Protein AF-A0AAD8TXC2-F1 (afdb_monomer_lite)

Sequence (196 aa):
MQPAMGVGLVAELFAARFGEPPSRVEATVHAPSEFLLYLADPATRRAALAIQGPVVMGGASFLLTPWDRLRGAMPDMLPYKVRVCIEGVPEHARDTISVAPIFAGSALIDSIDEMVQCDQETVCFCLWIWMENVERLAIRGVLKLEEPVEIESPLVNYPELGIYADIPSRSGPVSVFEHEVLIHLDKVVEHKTSYE

Foldseek 3Di:
DDPQDDQLNVLVFLCVVLVHDSVQWGWDDPDRVDIDIHGNDPVSVVVQQVDDAWDQTPNDTDDDDDDDPCVVPDDDDQQKWFKKWKAFQDPVQLDCVQCVVLCVPFWAWDFWDPDDPDPVSPRTGMTIITGPDPVPRDQKDKGKDWDDLDDVDPFPDDVVVVRHGDDDDDDDDIDIDITIMGMDTDDIDGHDDPDD

Structure (mmCIF, N/CA/C/O backbone):
data_AF-A0AAD8TXC2-F1
#
_entry.id   AF-A0AAD8TXC2-F1
#
loop_
_atom_site.group_PDB
_atom_site.id
_atom_site.type_symbol
_atom_site.label_atom_id
_atom_site.label_alt_id
_atom_site.label_comp_id
_atom_site.label_asym_id
_atom_site.label_entity_id
_atom_site.label_seq_id
_atom_site.pdbx_PDB_ins_code
_atom_site.Cartn_x
_atom_site.Cartn_y
_atom_site.Cartn_z
_atom_site.occupancy
_atom_site.B_iso_or_equiv
_atom_site.auth_seq_id
_atom_site.auth_comp_id
_atom_site.auth_asym_id
_atom_site.auth_atom_id
_atom_site.pdbx_PDB_model_num
ATOM 1 N N . MET A 1 1 ? 5.094 -19.261 -34.106 1.00 33.81 1 MET A N 1
ATOM 2 C CA . MET A 1 1 ? 5.929 -19.425 -32.898 1.00 33.81 1 MET A CA 1
ATOM 3 C C . MET A 1 1 ? 7.111 -18.474 -33.054 1.00 33.81 1 MET A C 1
ATOM 5 O O . MET A 1 1 ? 7.985 -18.761 -33.859 1.00 33.81 1 MET A O 1
ATOM 9 N N . GLN A 1 2 ? 7.072 -17.281 -32.450 1.00 45.25 2 GLN A N 1
ATOM 10 C CA . GLN A 1 2 ? 8.230 -16.374 -32.475 1.00 45.25 2 GLN A CA 1
ATOM 11 C C . GLN A 1 2 ? 9.318 -16.965 -31.564 1.00 45.25 2 GLN A C 1
ATOM 13 O O . GLN A 1 2 ? 8.974 -17.442 -30.480 1.00 45.25 2 GLN A O 1
ATOM 18 N N . PRO A 1 3 ? 10.596 -16.996 -31.979 1.00 46.56 3 PRO A N 1
ATOM 19 C CA . PRO A 1 3 ? 11.667 -17.413 -31.084 1.00 46.56 3 PRO A CA 1
ATOM 20 C C . PRO A 1 3 ? 11.712 -16.452 -29.890 1.00 46.56 3 PRO A C 1
ATOM 22 O O . PRO A 1 3 ? 11.657 -15.236 -30.072 1.00 46.56 3 PRO A O 1
ATOM 25 N N . ALA A 1 4 ? 11.784 -16.996 -28.674 1.00 64.69 4 ALA A N 1
ATOM 26 C CA . ALA A 1 4 ? 11.973 -16.199 -27.469 1.00 64.69 4 ALA A CA 1
ATOM 27 C C . ALA A 1 4 ? 13.350 -15.525 -27.556 1.00 64.69 4 ALA A C 1
ATOM 29 O O . ALA A 1 4 ? 14.382 -16.179 -27.399 1.00 64.69 4 ALA A O 1
ATOM 30 N N . MET A 1 5 ? 13.374 -14.235 -27.893 1.00 74.88 5 MET A N 1
ATOM 31 C CA . MET A 1 5 ? 14.614 -13.474 -27.958 1.00 74.88 5 MET A CA 1
ATOM 32 C C . MET A 1 5 ? 15.201 -13.359 -26.549 1.00 74.88 5 MET A C 1
ATOM 34 O O . MET A 1 5 ? 14.514 -12.943 -25.618 1.00 74.88 5 MET A O 1
ATOM 38 N N . GLY A 1 6 ? 16.463 -13.755 -26.387 1.00 83.06 6 GLY A N 1
ATOM 39 C CA . GLY A 1 6 ? 17.151 -13.661 -25.104 1.00 83.06 6 GLY A CA 1
ATOM 40 C C . GLY A 1 6 ? 17.410 -12.207 -24.708 1.00 83.06 6 GLY A C 1
ATOM 41 O O . GLY A 1 6 ? 17.721 -11.371 -25.553 1.00 83.06 6 GLY A O 1
ATOM 42 N N . VAL A 1 7 ? 17.340 -11.921 -23.409 1.00 88.44 7 VAL A N 1
ATOM 43 C CA . VAL A 1 7 ? 17.562 -10.585 -22.828 1.00 88.44 7 VAL A CA 1
ATOM 44 C C . VAL A 1 7 ? 18.907 -9.978 -23.238 1.00 88.44 7 VAL A C 1
ATOM 46 O O . VAL A 1 7 ? 18.967 -8.802 -23.586 1.00 88.44 7 VAL A O 1
ATOM 49 N N . GLY A 1 8 ? 19.972 -10.787 -23.254 1.00 87.75 8 GLY A N 1
ATOM 50 C CA . GLY A 1 8 ? 21.302 -10.339 -23.680 1.00 87.75 8 GLY A CA 1
ATOM 51 C C . GLY A 1 8 ? 21.321 -9.859 -25.132 1.00 87.75 8 GLY A C 1
ATOM 52 O O . GLY A 1 8 ? 21.853 -8.793 -25.418 1.00 87.75 8 GLY A O 1
ATOM 53 N N . LEU A 1 9 ? 20.637 -10.577 -26.030 1.00 89.94 9 LEU A N 1
ATOM 54 C CA . LEU A 1 9 ? 20.521 -10.180 -27.434 1.00 89.94 9 LEU A CA 1
ATOM 55 C C . LEU A 1 9 ? 19.725 -8.876 -27.585 1.00 89.94 9 LEU A C 1
ATOM 57 O O . LEU A 1 9 ? 20.084 -8.032 -28.398 1.00 89.94 9 LEU A O 1
ATOM 61 N N . VAL A 1 10 ? 18.672 -8.677 -26.787 1.00 90.94 10 VAL A N 1
ATOM 62 C CA . VAL A 1 10 ? 17.918 -7.413 -26.775 1.00 90.94 10 VAL A CA 1
ATOM 63 C C . VAL A 1 10 ? 18.824 -6.251 -26.357 1.00 90.94 10 VAL A C 1
ATOM 65 O O . VAL A 1 10 ? 18.885 -5.249 -27.067 1.00 90.94 10 VAL A O 1
ATOM 68 N N . ALA A 1 11 ? 19.567 -6.389 -25.256 1.00 93.06 11 ALA A N 1
ATOM 69 C CA . ALA A 1 11 ? 20.494 -5.357 -24.793 1.00 93.06 11 ALA A CA 1
ATOM 70 C C . ALA A 1 11 ? 21.568 -5.031 -25.848 1.00 93.06 11 ALA A C 1
ATOM 72 O O . ALA A 1 11 ? 21.790 -3.861 -26.155 1.00 93.06 11 ALA A O 1
ATOM 73 N N . GLU A 1 12 ? 22.169 -6.050 -26.470 1.00 92.94 12 GLU A N 1
ATOM 74 C CA . GLU A 1 12 ? 23.165 -5.881 -27.537 1.00 92.94 12 GLU A CA 1
ATOM 75 C C . GLU A 1 12 ? 22.598 -5.167 -28.771 1.00 92.94 12 GLU A C 1
ATOM 77 O O . GLU A 1 12 ? 23.233 -4.254 -29.304 1.00 92.94 12 GLU A O 1
ATOM 82 N N . LEU A 1 13 ? 21.388 -5.532 -29.212 1.00 93.56 13 LEU A N 1
ATOM 83 C CA . LEU A 1 13 ? 20.725 -4.882 -30.346 1.00 93.56 13 LEU A CA 1
ATOM 84 C C . LEU A 1 13 ? 20.467 -3.399 -30.066 1.00 93.56 13 LEU A C 1
ATOM 86 O O . LEU A 1 13 ? 20.704 -2.560 -30.936 1.00 93.56 13 LEU A O 1
ATOM 90 N N . PHE A 1 14 ? 20.015 -3.061 -28.857 1.00 93.62 14 PHE A N 1
ATOM 91 C CA . PHE A 1 14 ? 19.769 -1.673 -28.475 1.00 93.62 14 PHE A CA 1
ATOM 92 C C . PHE A 1 14 ? 21.064 -0.879 -28.257 1.00 93.62 14 PHE A C 1
ATOM 94 O O . PHE A 1 14 ? 21.132 0.275 -28.684 1.00 93.62 14 PHE A O 1
ATOM 101 N N . ALA A 1 15 ? 22.109 -1.492 -27.696 1.00 93.81 15 ALA A N 1
ATOM 102 C CA . ALA A 1 15 ? 23.442 -0.896 -27.611 1.00 93.81 15 ALA A CA 1
ATOM 103 C C . ALA A 1 15 ? 23.973 -0.537 -29.008 1.00 93.81 15 ALA A C 1
ATOM 105 O O . ALA A 1 15 ? 24.308 0.619 -29.274 1.00 93.81 15 ALA A O 1
ATOM 106 N N . ALA A 1 16 ? 23.925 -1.489 -29.945 1.00 93.00 16 ALA A N 1
ATOM 107 C CA . ALA A 1 16 ? 24.330 -1.270 -31.331 1.00 93.00 16 ALA A CA 1
ATOM 108 C C . ALA A 1 16 ? 23.475 -0.199 -32.033 1.00 93.00 16 ALA A C 1
ATOM 110 O O . ALA A 1 16 ? 24.000 0.625 -32.782 1.00 93.00 16 ALA A O 1
ATOM 111 N N . ARG A 1 17 ? 22.161 -0.169 -31.776 1.00 92.25 17 ARG A N 1
ATOM 112 C CA . ARG A 1 17 ? 21.227 0.785 -32.394 1.00 92.25 17 ARG A CA 1
ATOM 113 C C . ARG A 1 17 ? 21.477 2.235 -32.000 1.00 92.25 17 ARG A C 1
ATOM 115 O O . ARG A 1 17 ? 21.230 3.122 -32.826 1.00 92.25 17 ARG A O 1
ATOM 122 N N . PHE A 1 18 ? 21.889 2.460 -30.755 1.00 91.44 18 PHE A N 1
ATOM 123 C CA . PHE A 1 18 ? 22.132 3.789 -30.195 1.00 91.44 18 PHE A CA 1
ATOM 124 C C . PHE A 1 18 ? 23.615 4.174 -30.147 1.00 91.44 18 PHE A C 1
ATOM 126 O O . PHE A 1 18 ? 23.926 5.307 -29.799 1.00 91.44 18 PHE A O 1
ATOM 133 N N . GLY A 1 19 ? 24.523 3.275 -30.543 1.00 92.00 19 GLY A N 1
ATOM 134 C CA . GLY A 1 19 ? 25.965 3.525 -30.479 1.00 92.00 19 GLY A CA 1
ATOM 135 C C . GLY A 1 19 ? 26.502 3.575 -29.047 1.00 92.00 19 GLY A C 1
ATOM 136 O O . GLY A 1 19 ? 27.522 4.212 -28.798 1.00 92.00 19 GLY A O 1
ATOM 137 N N . GLU A 1 20 ? 25.815 2.921 -28.111 1.00 91.75 20 GLU A N 1
ATOM 138 C CA . GLU A 1 20 ? 26.226 2.820 -26.713 1.00 91.75 20 GLU A CA 1
ATOM 139 C C . GLU A 1 20 ? 27.100 1.576 -26.503 1.00 91.75 20 GLU A C 1
ATOM 141 O O . GLU A 1 20 ? 26.879 0.543 -27.144 1.00 91.75 20 GLU A O 1
ATOM 146 N N . PRO A 1 21 ? 28.080 1.614 -25.585 1.00 91.25 21 PRO A N 1
ATOM 147 C CA . PRO A 1 21 ? 28.757 0.401 -25.158 1.00 91.25 21 PRO A CA 1
ATOM 148 C C . PRO A 1 21 ? 27.759 -0.542 -24.453 1.00 91.25 21 PRO A C 1
ATOM 150 O O . PRO A 1 21 ? 26.870 -0.062 -23.743 1.00 91.25 21 PRO A O 1
ATOM 153 N N . PRO A 1 22 ? 27.930 -1.875 -24.556 1.00 86.81 22 PRO A N 1
ATOM 154 C CA . PRO A 1 22 ? 27.024 -2.841 -23.924 1.00 86.81 22 PRO A CA 1
ATOM 155 C C . PRO A 1 22 ? 26.853 -2.650 -22.411 1.00 86.81 22 PRO A C 1
ATOM 157 O O . PRO A 1 22 ? 25.805 -2.957 -21.868 1.00 86.81 22 PRO A O 1
ATOM 160 N N . SER A 1 23 ? 27.849 -2.082 -21.723 1.00 88.75 23 SER A N 1
ATOM 161 C CA . SER A 1 23 ? 27.774 -1.770 -20.289 1.00 88.75 23 SER A CA 1
ATOM 162 C C . SER A 1 23 ? 26.826 -0.619 -19.927 1.00 88.75 23 SER A C 1
ATOM 164 O O . SER A 1 23 ? 26.603 -0.372 -18.747 1.00 88.75 23 SER A O 1
ATOM 166 N N . ARG A 1 24 ? 26.306 0.128 -20.910 1.00 91.12 24 ARG A N 1
ATOM 167 C CA . ARG A 1 24 ? 25.391 1.268 -20.704 1.00 91.12 24 ARG A CA 1
ATOM 168 C C . ARG A 1 24 ? 23.953 0.975 -21.126 1.00 91.12 24 ARG A C 1
ATOM 170 O O . ARG A 1 24 ? 23.099 1.859 -21.004 1.00 91.12 24 ARG A O 1
ATOM 177 N N . VAL A 1 25 ? 23.698 -0.240 -21.608 1.00 92.81 25 VAL A N 1
ATOM 178 C CA . VAL 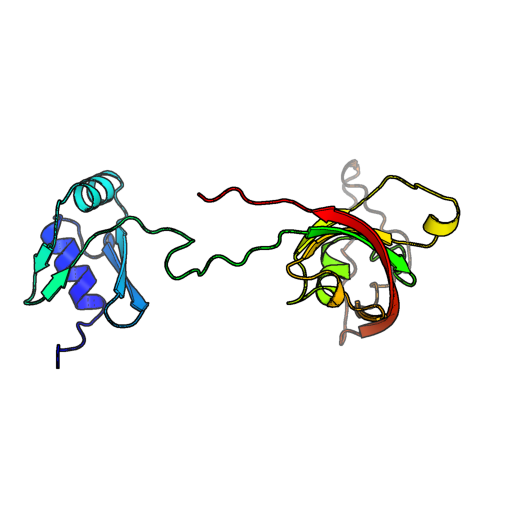A 1 25 ? 22.372 -0.728 -21.980 1.00 92.81 25 VAL A CA 1
ATOM 179 C C . VAL A 1 25 ? 22.139 -2.057 -21.288 1.00 92.81 25 VAL A C 1
ATOM 181 O O . VAL A 1 25 ? 22.792 -3.048 -21.590 1.00 92.81 25 VAL A O 1
ATOM 184 N N . GLU A 1 26 ? 21.164 -2.086 -20.393 1.00 93.81 26 GLU A N 1
ATOM 185 C CA . GLU A 1 26 ? 20.713 -3.322 -19.768 1.00 93.81 26 GLU A CA 1
ATOM 186 C C . GLU A 1 26 ? 19.267 -3.588 -20.169 1.00 93.81 26 GLU A C 1
ATOM 188 O O . GLU A 1 26 ? 18.478 -2.668 -20.398 1.00 93.81 26 GLU A O 1
ATOM 193 N N . ALA A 1 27 ? 18.914 -4.862 -20.261 1.00 92.69 27 ALA A N 1
ATOM 194 C CA . ALA A 1 27 ? 17.550 -5.296 -20.487 1.00 92.69 27 ALA A CA 1
ATOM 195 C C . ALA A 1 27 ? 17.164 -6.290 -19.393 1.00 92.69 27 ALA A C 1
ATOM 197 O O . ALA A 1 27 ? 18.003 -7.055 -18.920 1.00 92.69 27 ALA A O 1
ATOM 198 N N . THR A 1 28 ? 15.891 -6.320 -19.022 1.00 91.94 28 THR A N 1
ATOM 199 C CA . THR A 1 28 ? 15.303 -7.387 -18.205 1.00 91.94 28 THR A CA 1
ATOM 200 C C . THR A 1 28 ? 13.980 -7.827 -18.821 1.00 91.94 28 THR A C 1
ATOM 202 O O . THR A 1 28 ? 13.329 -7.052 -19.524 1.00 91.94 28 THR A O 1
ATOM 205 N N . VAL A 1 29 ? 13.580 -9.085 -18.609 1.00 90.12 29 VAL A N 1
ATOM 206 C CA . VAL A 1 29 ? 12.225 -9.524 -18.986 1.00 90.12 29 VAL A CA 1
ATOM 207 C C . VAL A 1 29 ? 11.246 -8.927 -17.986 1.00 90.12 29 VAL A C 1
ATOM 209 O O . VAL A 1 29 ? 11.417 -9.118 -16.784 1.00 90.12 29 VAL A O 1
ATOM 212 N N . HIS A 1 30 ? 10.223 -8.236 -18.482 1.00 84.81 30 HIS A N 1
ATOM 213 C CA . HIS A 1 30 ? 9.133 -7.735 -17.649 1.00 84.81 30 HIS A CA 1
ATOM 214 C C . HIS A 1 30 ? 7.908 -8.658 -17.711 1.00 84.81 30 HIS A C 1
ATOM 216 O O . HIS A 1 30 ? 7.362 -9.036 -16.679 1.00 84.81 30 HIS A O 1
ATOM 222 N N . ALA A 1 31 ? 7.522 -9.068 -18.920 1.00 81.75 31 ALA A N 1
ATOM 223 C CA . ALA A 1 31 ? 6.401 -9.965 -19.193 1.00 81.75 31 ALA A CA 1
ATOM 224 C C . ALA A 1 31 ? 6.679 -10.757 -20.491 1.00 81.75 31 ALA A C 1
ATOM 226 O O . ALA A 1 31 ? 7.678 -10.489 -21.169 1.00 81.75 31 ALA A O 1
ATOM 227 N N . PRO A 1 32 ? 5.843 -11.740 -20.878 1.00 82.50 32 PRO A N 1
ATOM 228 C CA . PRO A 1 32 ? 5.987 -12.408 -22.169 1.00 82.50 32 PRO A CA 1
ATOM 229 C C . PRO A 1 32 ? 6.024 -11.389 -23.318 1.00 82.50 32 PRO A C 1
ATOM 231 O O . PRO A 1 32 ? 5.082 -10.626 -23.501 1.00 82.50 32 PRO A O 1
ATOM 234 N N . SER A 1 33 ? 7.116 -11.383 -24.088 1.00 84.00 33 SER A N 1
ATOM 235 C CA . SER A 1 33 ? 7.366 -10.428 -25.183 1.00 84.00 33 SER A CA 1
ATOM 236 C C . SER A 1 33 ? 7.534 -8.956 -24.769 1.00 84.00 33 SER A C 1
ATOM 238 O O . SER A 1 33 ? 7.557 -8.087 -25.641 1.00 84.00 33 SER A O 1
ATOM 240 N N . GLU A 1 34 ? 7.722 -8.665 -23.479 1.00 88.50 34 GLU A N 1
ATOM 241 C CA . GLU A 1 34 ? 8.014 -7.321 -22.977 1.00 88.50 34 GLU A CA 1
ATOM 242 C C . GLU A 1 34 ? 9.350 -7.274 -22.237 1.00 88.50 34 GLU A C 1
ATOM 244 O O . GLU A 1 34 ? 9.638 -8.087 -21.353 1.00 88.50 34 GLU A O 1
ATOM 249 N N . PHE A 1 35 ? 10.151 -6.266 -22.573 1.00 90.56 35 PHE A N 1
ATOM 250 C CA . PHE A 1 35 ? 11.453 -6.025 -21.967 1.00 90.56 35 PHE A CA 1
ATOM 251 C C . PHE A 1 35 ? 11.482 -4.638 -21.342 1.00 90.56 35 PHE A C 1
ATOM 253 O O . PHE A 1 35 ? 10.998 -3.673 -21.937 1.00 90.56 35 PHE A O 1
ATOM 260 N N . LEU A 1 36 ? 12.099 -4.529 -20.170 1.00 91.75 36 LEU A N 1
ATOM 261 C CA . LEU A 1 36 ? 12.441 -3.246 -19.580 1.00 91.75 36 LEU A CA 1
ATOM 262 C C . LEU A 1 36 ? 13.878 -2.901 -19.970 1.00 91.75 36 LEU A C 1
ATOM 264 O O . LEU A 1 36 ? 14.801 -3.662 -19.689 1.00 91.75 36 LEU A O 1
ATOM 268 N N . LEU A 1 37 ? 14.046 -1.769 -20.652 1.00 92.94 37 LEU A N 1
ATOM 269 C CA . LEU A 1 37 ? 15.339 -1.273 -21.117 1.00 92.94 37 LEU A CA 1
ATOM 270 C C . LEU A 1 37 ? 15.850 -0.173 -20.190 1.00 92.94 37 LEU A C 1
ATOM 272 O O . LEU A 1 37 ? 15.211 0.870 -20.031 1.00 92.94 37 LEU A O 1
ATOM 276 N N . TYR A 1 38 ? 17.039 -0.383 -19.641 1.00 93.56 38 TYR A N 1
ATOM 277 C CA . TYR A 1 38 ? 17.768 0.598 -18.855 1.00 93.56 38 TYR A CA 1
ATOM 278 C C . TYR A 1 38 ? 18.841 1.227 -19.737 1.00 93.56 38 TYR A C 1
ATOM 280 O O . TYR A 1 38 ? 19.806 0.582 -20.138 1.00 93.56 38 TYR A O 1
ATOM 288 N N . LEU A 1 39 ? 18.648 2.506 -20.049 1.00 93.44 39 LEU A N 1
ATOM 289 C CA . LEU A 1 39 ? 19.592 3.317 -20.809 1.00 93.44 39 LEU A CA 1
ATOM 290 C C . LEU A 1 39 ? 20.259 4.289 -19.837 1.00 93.44 39 LEU A C 1
ATOM 292 O O . LEU A 1 39 ? 19.587 5.169 -19.288 1.00 93.44 39 LEU A O 1
ATOM 296 N N . ALA A 1 40 ? 21.564 4.115 -19.610 1.00 92.06 40 ALA A N 1
ATOM 297 C CA . ALA A 1 40 ? 22.307 4.911 -18.634 1.00 92.06 40 ALA A CA 1
ATOM 298 C C . ALA A 1 40 ? 22.396 6.394 -19.033 1.00 92.06 40 ALA A C 1
ATOM 300 O O . ALA A 1 40 ? 22.380 7.272 -18.170 1.00 92.06 40 ALA A O 1
ATOM 301 N N . ASP A 1 41 ? 22.482 6.682 -20.335 1.00 92.88 41 ASP A N 1
ATOM 302 C CA . ASP A 1 41 ? 22.575 8.048 -20.840 1.00 92.88 41 ASP A CA 1
ATOM 303 C C . ASP A 1 41 ? 21.186 8.702 -21.056 1.00 92.88 41 ASP A C 1
ATOM 305 O O . ASP A 1 41 ? 20.349 8.188 -21.813 1.00 92.88 41 ASP A O 1
ATOM 309 N N . PRO A 1 42 ? 20.904 9.867 -20.433 1.00 92.31 42 PRO A N 1
ATOM 310 C CA . PRO A 1 42 ? 19.631 10.565 -20.604 1.00 92.31 42 PRO A CA 1
ATOM 311 C C . PRO A 1 42 ? 19.367 11.105 -22.017 1.00 92.31 42 PRO A C 1
ATOM 313 O O . PRO A 1 42 ? 18.203 11.369 -22.343 1.00 92.31 42 PRO A O 1
ATOM 316 N N . ALA A 1 43 ? 20.394 11.355 -22.839 1.00 93.44 43 ALA A N 1
ATOM 317 C CA . ALA A 1 43 ? 20.196 11.770 -24.228 1.00 93.44 43 ALA A CA 1
ATOM 318 C C . ALA A 1 43 ? 19.783 10.568 -25.085 1.00 93.44 43 ALA A C 1
ATOM 320 O O . ALA A 1 43 ? 18.798 10.669 -25.817 1.00 93.44 43 ALA A O 1
ATOM 321 N N . THR A 1 44 ? 20.416 9.412 -24.888 1.00 93.19 44 THR A N 1
ATOM 322 C CA . THR A 1 44 ? 20.036 8.144 -25.521 1.00 93.19 44 THR A CA 1
ATOM 323 C C . THR A 1 44 ? 18.620 7.718 -25.145 1.00 93.19 44 THR A C 1
ATOM 325 O O . THR A 1 44 ? 17.829 7.379 -26.024 1.00 93.19 44 THR A O 1
ATOM 328 N N . ARG A 1 45 ? 18.221 7.850 -23.872 1.00 92.75 45 ARG A N 1
ATOM 329 C CA . ARG A 1 45 ? 16.825 7.610 -23.460 1.00 92.75 45 ARG A CA 1
ATOM 330 C C . ARG A 1 45 ? 15.835 8.530 -24.178 1.00 92.75 45 ARG A C 1
ATOM 332 O O . ARG A 1 45 ? 14.793 8.071 -24.634 1.00 92.75 45 ARG A O 1
ATOM 339 N N . ARG A 1 46 ? 16.140 9.827 -24.295 1.00 92.75 46 ARG A N 1
ATOM 340 C CA . ARG A 1 46 ? 15.281 10.774 -25.029 1.00 92.75 46 ARG A CA 1
ATOM 341 C C . ARG A 1 46 ? 15.209 10.441 -26.516 1.00 92.75 46 ARG A C 1
ATOM 343 O O . ARG A 1 46 ? 14.120 10.472 -27.074 1.00 92.75 46 ARG A O 1
ATOM 350 N N . ALA A 1 47 ? 16.334 10.089 -27.135 1.00 92.50 47 ALA A N 1
ATOM 351 C CA . ALA A 1 47 ? 16.382 9.673 -28.532 1.00 92.50 47 ALA A CA 1
ATOM 352 C C . ALA A 1 47 ? 15.551 8.403 -28.768 1.00 92.50 47 ALA A C 1
ATOM 354 O O . ALA A 1 47 ? 14.783 8.355 -29.723 1.00 92.50 47 ALA A O 1
ATOM 355 N N . ALA A 1 48 ? 15.640 7.421 -27.867 1.00 92.75 48 ALA A N 1
ATOM 356 C CA . ALA A 1 48 ? 14.840 6.201 -27.906 1.00 92.75 48 ALA A CA 1
ATOM 357 C C . ALA A 1 48 ? 13.332 6.495 -27.854 1.00 92.75 48 ALA A C 1
ATOM 359 O O . ALA A 1 48 ? 12.572 5.951 -28.649 1.00 92.75 48 ALA A O 1
ATOM 360 N N . LEU A 1 49 ? 12.910 7.398 -26.962 1.00 92.75 49 LEU A N 1
ATOM 361 C CA . LEU A 1 49 ? 11.506 7.794 -26.806 1.00 92.75 49 LEU A CA 1
ATOM 362 C C . LEU A 1 49 ? 10.991 8.725 -27.914 1.00 92.75 49 LEU A C 1
ATOM 364 O O . LEU A 1 49 ? 9.783 8.849 -28.088 1.00 92.75 49 LEU A O 1
ATOM 368 N N . ALA A 1 50 ? 11.879 9.382 -28.662 1.00 93.56 50 ALA A N 1
ATOM 369 C CA . ALA A 1 50 ? 11.501 10.218 -29.799 1.00 93.56 50 ALA A CA 1
ATOM 370 C C . ALA A 1 50 ? 11.163 9.396 -31.056 1.00 93.56 50 ALA A C 1
ATOM 372 O O . ALA A 1 50 ? 10.517 9.917 -31.970 1.00 93.56 50 ALA A O 1
ATOM 373 N N . ILE A 1 51 ? 11.588 8.127 -31.116 1.00 93.06 51 ILE A N 1
ATOM 374 C CA . ILE A 1 51 ? 11.310 7.250 -32.253 1.00 93.06 51 ILE A CA 1
ATOM 375 C C . ILE A 1 51 ? 9.801 7.033 -32.375 1.00 93.06 51 ILE A C 1
ATOM 377 O O . ILE A 1 51 ? 9.142 6.566 -31.451 1.00 93.06 51 ILE A O 1
ATOM 381 N N . GLN A 1 52 ? 9.265 7.361 -33.548 1.00 89.56 52 GLN A N 1
ATOM 382 C CA . GLN A 1 52 ? 7.870 7.115 -33.881 1.00 89.56 52 GLN A CA 1
ATOM 383 C C . GLN A 1 52 ? 7.719 5.721 -34.492 1.00 89.56 52 GLN A C 1
ATOM 385 O O . GLN A 1 52 ? 8.393 5.387 -35.467 1.00 89.56 52 GLN A O 1
ATOM 390 N N . GLY A 1 53 ? 6.799 4.932 -33.940 1.00 90.12 53 GLY A N 1
ATOM 391 C CA . GLY A 1 53 ? 6.479 3.596 -34.435 1.00 90.12 53 GLY A CA 1
ATOM 392 C C . GLY A 1 53 ? 7.504 2.512 -34.068 1.00 90.12 53 GLY A C 1
ATOM 393 O O . GLY A 1 53 ? 8.402 2.736 -33.254 1.00 90.12 53 GLY A O 1
ATOM 394 N N . PRO A 1 54 ? 7.345 1.300 -34.626 1.00 92.38 54 PRO A N 1
ATOM 395 C CA . PRO A 1 54 ? 8.155 0.154 -34.237 1.00 92.38 54 PRO A CA 1
ATOM 396 C C . PRO A 1 54 ? 9.589 0.205 -34.779 1.00 92.38 54 PRO A C 1
ATOM 398 O O . PRO A 1 54 ? 9.827 0.516 -35.946 1.00 92.38 54 PRO A O 1
ATOM 401 N N . VAL A 1 55 ? 10.550 -0.202 -33.953 1.00 92.50 55 VAL A N 1
ATOM 402 C CA . VAL A 1 55 ? 11.957 -0.378 -34.320 1.00 92.50 55 VAL A CA 1
ATOM 403 C C . VAL A 1 55 ? 12.191 -1.830 -34.717 1.00 92.50 55 VAL A C 1
ATOM 405 O O . VAL A 1 55 ? 12.004 -2.733 -33.907 1.00 92.50 55 VAL A O 1
ATOM 408 N N . VAL A 1 56 ? 12.603 -2.072 -35.962 1.00 91.81 56 VAL A N 1
ATOM 409 C CA . VAL A 1 56 ? 12.869 -3.428 -36.464 1.00 91.81 56 VAL A CA 1
ATOM 410 C C . VAL A 1 56 ? 14.358 -3.745 -36.357 1.00 91.81 56 VAL A C 1
ATOM 412 O O . VAL A 1 56 ? 15.177 -3.078 -36.986 1.00 91.81 56 VAL A O 1
ATOM 415 N N . MET A 1 57 ? 14.715 -4.751 -35.556 1.00 90.69 57 MET A N 1
ATOM 416 C CA . MET A 1 57 ? 16.097 -5.181 -35.302 1.00 90.69 57 MET A CA 1
ATOM 417 C C . MET A 1 57 ? 16.143 -6.681 -35.011 1.00 90.69 57 MET A C 1
ATOM 419 O O . MET A 1 57 ? 15.251 -7.212 -34.354 1.00 90.69 57 MET A O 1
ATOM 423 N N . GLY A 1 58 ? 17.174 -7.380 -35.496 1.00 81.62 58 GLY A N 1
ATOM 424 C CA . GLY A 1 58 ? 17.362 -8.809 -35.203 1.00 81.62 58 GLY A CA 1
ATOM 425 C C . GLY A 1 58 ? 16.185 -9.705 -35.620 1.00 81.62 58 GLY A C 1
ATOM 426 O O . GLY A 1 58 ? 15.940 -10.726 -34.986 1.00 81.62 58 GLY A O 1
ATOM 427 N N . GLY A 1 59 ? 15.417 -9.304 -36.641 1.00 85.44 59 GLY A N 1
ATOM 428 C CA . GLY A 1 59 ? 14.214 -10.019 -37.091 1.00 85.44 59 GLY A CA 1
ATOM 429 C C . GLY A 1 59 ? 12.970 -9.830 -36.209 1.00 85.44 59 GLY A C 1
ATOM 430 O O . GLY A 1 59 ? 11.941 -10.438 -36.493 1.00 85.44 59 GLY A O 1
ATOM 431 N N . ALA A 1 60 ? 13.035 -8.986 -35.174 1.00 87.31 60 ALA A N 1
ATOM 432 C CA . ALA A 1 60 ? 11.902 -8.619 -34.328 1.00 87.31 60 ALA A CA 1
ATOM 433 C C . ALA A 1 60 ? 11.538 -7.137 -34.480 1.00 87.31 60 ALA A C 1
ATOM 435 O O . ALA A 1 60 ? 12.327 -6.326 -34.965 1.00 87.31 60 ALA A O 1
ATOM 436 N N . SER A 1 61 ? 10.320 -6.797 -34.066 1.00 91.31 61 SER A N 1
ATOM 437 C CA . SER A 1 61 ? 9.792 -5.436 -34.066 1.00 91.31 61 SER A CA 1
ATOM 438 C C . SER A 1 61 ? 9.500 -5.017 -32.629 1.00 91.31 61 SER A C 1
ATOM 440 O O . SER A 1 61 ? 8.811 -5.740 -31.912 1.00 91.31 61 SER A O 1
ATOM 442 N N . PHE A 1 62 ? 10.042 -3.875 -32.210 1.00 91.94 62 PHE A N 1
ATOM 443 C CA . PHE A 1 62 ? 9.947 -3.362 -30.846 1.00 91.94 62 PHE A CA 1
ATOM 444 C C . PHE A 1 62 ? 9.194 -2.040 -30.824 1.00 91.94 62 PHE A C 1
ATOM 446 O O . PHE A 1 62 ? 9.574 -1.103 -31.523 1.00 91.94 62 PHE A O 1
ATOM 453 N N . LEU A 1 63 ? 8.174 -1.931 -29.979 1.00 93.25 63 LEU A N 1
ATOM 454 C CA . LEU A 1 63 ? 7.569 -0.644 -29.657 1.00 93.25 63 LEU A CA 1
ATOM 455 C C . LEU A 1 63 ? 8.255 -0.071 -28.415 1.00 93.25 63 LEU A C 1
ATOM 457 O O . LEU A 1 63 ? 8.300 -0.725 -27.375 1.00 93.25 63 LEU A O 1
ATOM 461 N N . LEU A 1 64 ? 8.787 1.145 -28.529 1.00 92.75 64 LEU A N 1
ATOM 462 C CA . LEU A 1 64 ? 9.421 1.842 -27.415 1.00 92.75 64 LEU A CA 1
ATOM 463 C C . LEU A 1 64 ? 8.425 2.781 -26.751 1.00 92.75 64 LEU A C 1
ATOM 465 O O . LEU A 1 64 ? 7.795 3.612 -27.398 1.00 92.75 64 LEU A O 1
ATOM 469 N N . THR A 1 65 ? 8.311 2.661 -25.437 1.00 90.12 65 THR A N 1
ATOM 470 C CA . THR A 1 65 ? 7.424 3.481 -24.615 1.00 90.12 65 THR A CA 1
ATOM 471 C C . THR A 1 65 ? 8.123 3.818 -23.308 1.00 90.12 65 THR A C 1
ATOM 473 O O . THR A 1 65 ? 8.870 2.971 -22.807 1.00 90.12 65 THR A O 1
ATOM 476 N N . PRO A 1 66 ? 7.874 4.999 -22.717 1.00 90.25 66 PRO A N 1
ATOM 477 C CA . PRO A 1 66 ? 8.353 5.294 -21.376 1.00 90.25 66 PRO A CA 1
ATOM 478 C C . PRO A 1 66 ? 7.870 4.227 -20.396 1.00 90.25 66 PRO A C 1
ATOM 480 O O . PRO A 1 66 ? 6.740 3.743 -20.499 1.00 90.25 66 PRO A O 1
ATOM 483 N N . TRP A 1 67 ? 8.729 3.870 -19.445 1.00 85.88 67 TRP A N 1
ATOM 484 C CA . TRP A 1 67 ? 8.289 3.079 -18.309 1.00 85.88 67 TRP A CA 1
ATOM 485 C C . TRP A 1 67 ? 7.354 3.923 -17.442 1.00 85.88 67 TRP A C 1
ATOM 487 O O . TRP A 1 67 ? 7.706 5.039 -17.054 1.00 85.88 67 TRP A O 1
ATOM 497 N N . ASP A 1 68 ? 6.191 3.364 -17.128 1.00 82.50 68 ASP A N 1
ATOM 498 C CA . ASP A 1 68 ? 5.251 3.907 -16.158 1.00 82.50 68 ASP A CA 1
ATOM 499 C C . ASP A 1 68 ? 5.084 2.877 -15.040 1.00 82.50 68 ASP A C 1
ATOM 501 O O . ASP A 1 68 ? 4.960 1.681 -15.301 1.00 82.50 68 ASP A O 1
ATOM 505 N N . ARG A 1 69 ? 5.065 3.349 -13.792 1.00 79.31 69 ARG A N 1
ATOM 506 C CA . ARG A 1 69 ? 4.816 2.525 -12.602 1.00 79.31 69 ARG A CA 1
ATOM 507 C C . ARG A 1 69 ? 3.429 1.877 -12.642 1.00 79.31 69 ARG A C 1
ATOM 509 O O . ARG A 1 69 ? 3.218 0.885 -11.958 1.00 79.31 69 ARG A O 1
ATOM 516 N N . LEU A 1 70 ? 2.513 2.436 -13.433 1.00 80.12 70 LEU A N 1
ATOM 517 C CA . LEU A 1 70 ? 1.158 1.930 -13.638 1.00 80.12 70 LEU A CA 1
ATOM 518 C C . LEU A 1 70 ? 1.043 0.959 -14.824 1.00 80.12 70 LEU A C 1
ATOM 520 O O . LEU A 1 70 ? -0.053 0.498 -15.136 1.00 80.12 70 LEU A O 1
ATOM 524 N N . ARG A 1 71 ? 2.140 0.633 -15.522 1.00 77.56 71 ARG A N 1
ATOM 525 C CA . ARG A 1 71 ? 2.085 -0.326 -16.632 1.00 77.56 71 ARG A CA 1
ATOM 526 C C . ARG A 1 71 ? 1.639 -1.701 -16.125 1.00 77.56 71 ARG A C 1
ATOM 528 O O . ARG A 1 71 ? 2.252 -2.262 -15.226 1.00 77.56 71 ARG A O 1
ATOM 535 N N . GLY A 1 72 ? 0.572 -2.230 -16.724 1.00 71.38 72 GLY A N 1
ATOM 536 C CA . GLY A 1 72 ? -0.042 -3.497 -16.314 1.00 71.38 72 GLY A CA 1
ATOM 537 C C . GLY A 1 72 ? -0.912 -3.398 -15.056 1.00 71.38 72 GLY A C 1
ATOM 538 O O . GLY A 1 72 ? -1.532 -4.390 -14.683 1.00 71.38 72 GLY A O 1
ATOM 539 N N . ALA A 1 73 ? -0.998 -2.223 -14.424 1.00 79.25 73 ALA A N 1
ATOM 540 C CA . ALA A 1 73 ? -1.913 -1.997 -13.318 1.00 79.25 73 ALA A CA 1
ATOM 541 C C . ALA A 1 73 ? -3.345 -1.848 -13.846 1.00 79.25 73 ALA A C 1
ATOM 543 O O . ALA A 1 73 ? -3.594 -1.142 -14.827 1.00 79.25 73 ALA A O 1
ATOM 544 N N . MET A 1 74 ? -4.289 -2.498 -13.173 1.00 75.44 74 MET A N 1
ATOM 545 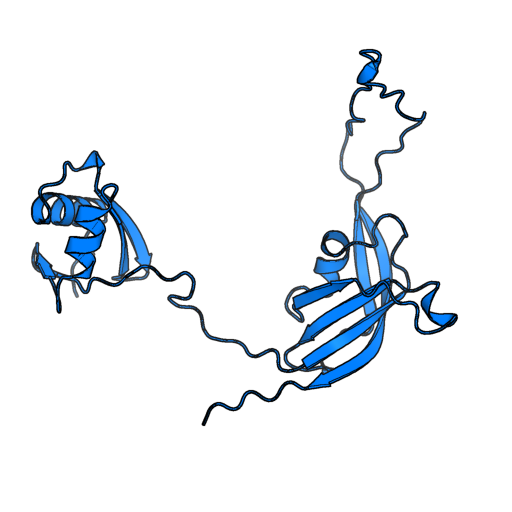C CA . MET A 1 74 ? -5.712 -2.233 -13.352 1.00 75.44 74 MET A CA 1
ATOM 546 C C . MET A 1 74 ? -6.135 -1.208 -12.295 1.00 75.44 74 MET A C 1
ATOM 548 O O . MET A 1 74 ? -5.750 -1.363 -11.135 1.00 75.44 74 MET A O 1
ATOM 552 N N . PRO A 1 75 ? -6.860 -0.140 -12.668 1.00 76.56 75 PRO A N 1
ATOM 553 C CA . PRO A 1 75 ? -7.352 0.812 -11.688 1.00 76.56 75 PRO A CA 1
ATOM 554 C C . PRO A 1 75 ? -8.439 0.151 -10.835 1.00 76.56 75 PRO A C 1
ATOM 556 O O . PRO A 1 75 ? -9.464 -0.265 -11.370 1.00 76.56 75 PRO A O 1
ATOM 559 N N . ASP A 1 76 ? -8.220 0.106 -9.522 1.00 78.56 76 ASP A N 1
ATOM 560 C CA . ASP A 1 76 ? -9.263 -0.190 -8.540 1.00 78.56 76 ASP A CA 1
ATOM 561 C C . ASP A 1 76 ? -9.751 1.112 -7.909 1.00 78.56 76 ASP A C 1
ATOM 563 O O . ASP A 1 76 ? -8.969 1.998 -7.551 1.00 78.56 76 ASP A O 1
ATOM 567 N N . 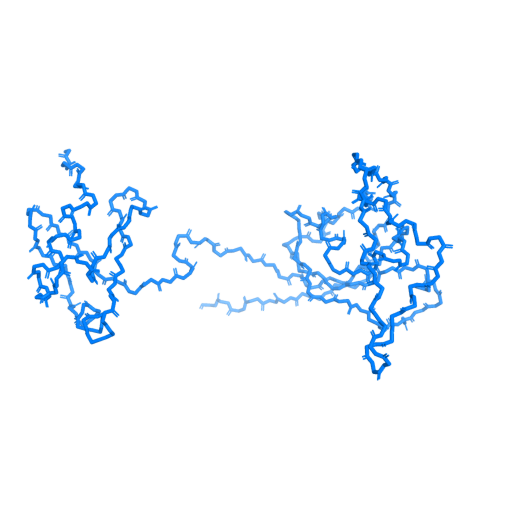MET A 1 77 ? -11.069 1.231 -7.788 1.00 84.88 77 MET A N 1
ATOM 568 C CA . MET A 1 77 ? -11.725 2.424 -7.271 1.00 84.88 77 MET A CA 1
ATOM 569 C C . MET A 1 77 ? -12.101 2.228 -5.806 1.00 84.88 77 MET A C 1
ATOM 571 O O . MET A 1 77 ? -12.836 1.308 -5.462 1.00 84.88 77 MET A O 1
ATOM 575 N N . LEU A 1 78 ? -11.644 3.141 -4.947 1.00 91.31 78 LEU A N 1
ATOM 576 C CA . LEU A 1 78 ? -12.019 3.208 -3.533 1.00 91.31 78 LEU A CA 1
ATOM 577 C C . LEU A 1 78 ? -12.866 4.474 -3.306 1.00 91.31 78 LEU A C 1
ATOM 579 O O . LEU A 1 78 ? -12.324 5.502 -2.902 1.00 91.31 78 LEU A O 1
ATOM 583 N N . PRO A 1 79 ? -14.173 4.471 -3.633 1.00 93.06 79 PRO A N 1
ATOM 584 C CA . PRO A 1 79 ? -14.988 5.684 -3.621 1.00 93.06 79 PRO A CA 1
ATOM 585 C C . PRO A 1 79 ? -15.343 6.159 -2.208 1.00 93.06 79 PRO A C 1
ATOM 587 O O . PRO A 1 79 ? -15.832 7.276 -2.057 1.00 93.06 79 PRO A O 1
ATOM 590 N N . TYR A 1 80 ? -15.121 5.351 -1.171 1.00 95.44 80 TYR A N 1
ATOM 591 C CA . TYR A 1 80 ? -15.493 5.702 0.195 1.00 95.44 80 TYR A CA 1
ATOM 592 C C . TYR A 1 80 ? -14.267 6.056 1.025 1.00 95.44 80 TYR A C 1
ATOM 594 O O . TYR A 1 80 ? -13.401 5.209 1.241 1.00 95.44 80 TYR A O 1
ATOM 602 N N . LYS A 1 81 ? -14.236 7.284 1.550 1.00 96.44 81 LYS A N 1
ATOM 603 C CA . LYS A 1 81 ? -13.346 7.665 2.646 1.00 96.44 81 LYS A CA 1
ATOM 604 C C . LYS A 1 81 ? -14.100 7.491 3.960 1.00 96.44 81 LYS A C 1
ATOM 606 O O . LYS A 1 81 ? -15.116 8.139 4.197 1.00 96.44 81 LYS A O 1
ATOM 611 N N . VAL A 1 82 ? -13.626 6.586 4.799 1.00 96.25 82 VAL A N 1
ATOM 612 C CA . VAL A 1 82 ? -14.317 6.117 5.997 1.00 96.25 82 VAL A CA 1
ATOM 613 C C . VAL A 1 82 ? -13.489 6.459 7.228 1.00 96.25 82 VAL A C 1
ATOM 615 O O . VAL A 1 82 ? -12.288 6.202 7.246 1.00 96.25 82 VAL A O 1
ATOM 618 N N . ARG A 1 83 ? -14.118 7.021 8.260 1.00 95.44 83 ARG A N 1
ATOM 619 C CA . ARG A 1 83 ? -13.531 7.136 9.596 1.00 95.44 83 ARG A CA 1
ATOM 620 C C . ARG A 1 83 ? -13.918 5.911 10.406 1.00 95.44 83 ARG A C 1
ATOM 622 O O . ARG A 1 83 ? -15.106 5.589 10.499 1.00 95.44 83 ARG A O 1
ATOM 629 N N . VAL A 1 84 ? -12.923 5.265 10.998 1.00 95.00 84 VAL A N 1
ATOM 630 C CA . VAL A 1 84 ? -13.111 4.114 11.883 1.00 95.00 84 VAL A CA 1
ATOM 631 C C . VAL A 1 84 ? -12.498 4.379 13.250 1.00 95.00 84 VAL A C 1
ATOM 633 O O . VAL A 1 84 ? -11.465 5.044 13.355 1.00 95.00 84 VAL A O 1
ATOM 636 N N . CYS A 1 85 ? -13.126 3.828 14.286 1.00 94.69 85 CYS A N 1
ATOM 637 C CA . CYS A 1 85 ? -12.630 3.841 15.659 1.00 94.69 85 CYS A CA 1
ATOM 638 C C . CYS A 1 85 ? -12.268 2.409 16.056 1.00 94.69 85 CYS A C 1
ATOM 640 O O . CYS A 1 85 ? -13.131 1.531 16.033 1.00 94.69 85 CYS A O 1
ATOM 642 N N . ILE A 1 86 ? -11.003 2.163 16.401 1.00 94.88 86 ILE A N 1
ATOM 643 C CA . ILE A 1 86 ? -10.530 0.842 16.821 1.00 94.88 86 ILE A CA 1
ATOM 644 C C . ILE A 1 86 ? -10.368 0.804 18.340 1.00 94.88 86 ILE A C 1
ATOM 646 O O . ILE A 1 86 ? -9.530 1.506 18.907 1.00 94.88 86 ILE A O 1
ATOM 650 N N . GLU A 1 87 ? -11.136 -0.053 18.998 1.00 94.00 87 GLU A N 1
ATOM 651 C CA . GLU A 1 87 ? -10.968 -0.383 20.413 1.00 94.00 87 GLU A CA 1
ATOM 652 C C . GLU A 1 87 ? -9.983 -1.541 20.590 1.00 94.00 87 GLU A C 1
ATOM 654 O O . GLU A 1 87 ? -9.895 -2.432 19.745 1.00 94.00 87 GLU A O 1
ATOM 659 N N . GLY A 1 88 ? -9.267 -1.553 21.717 1.00 91.88 88 GLY A N 1
ATOM 660 C CA . GLY A 1 88 ? -8.347 -2.639 22.079 1.00 91.88 88 GLY A CA 1
ATOM 661 C C . GLY A 1 88 ? -6.914 -2.478 21.563 1.00 91.88 88 GLY A C 1
ATOM 662 O O . GLY A 1 88 ? -6.062 -3.295 21.902 1.00 91.88 88 GLY A O 1
ATOM 663 N N . VAL A 1 89 ? -6.612 -1.416 20.802 1.00 92.94 89 VAL A N 1
ATOM 664 C CA . VAL A 1 89 ? -5.240 -1.110 20.354 1.00 92.94 89 VAL A CA 1
ATOM 665 C C . VAL A 1 89 ? -4.403 -0.583 21.530 1.00 92.94 89 VAL A C 1
ATOM 667 O O . VAL A 1 89 ? -4.755 0.466 22.091 1.00 92.94 89 VAL A O 1
ATOM 670 N N . PRO A 1 90 ? -3.291 -1.251 21.896 1.00 90.69 90 PRO A N 1
ATOM 671 C CA . PRO A 1 90 ? -2.383 -0.774 22.937 1.00 90.69 90 PRO A CA 1
ATOM 672 C C . PRO A 1 90 ? -1.791 0.596 22.602 1.00 90.69 90 PRO A C 1
ATOM 674 O O . PRO A 1 90 ? -1.488 0.874 21.447 1.00 90.69 90 PRO A O 1
ATOM 677 N N . GLU A 1 91 ? -1.568 1.434 23.616 1.00 87.12 91 GLU A N 1
ATOM 678 C CA . GLU A 1 91 ? -1.107 2.822 23.443 1.00 87.12 91 GLU A CA 1
ATOM 679 C C . GLU A 1 91 ? 0.190 2.940 22.625 1.00 87.12 91 GLU A C 1
ATOM 681 O O . GLU A 1 91 ? 0.288 3.788 21.743 1.00 87.12 91 GLU A O 1
ATOM 686 N N . HIS A 1 92 ? 1.148 2.037 22.847 1.00 85.38 92 HIS A N 1
ATOM 687 C CA . HIS A 1 92 ? 2.432 2.014 22.139 1.00 85.38 92 HIS A CA 1
ATOM 688 C C . HIS A 1 92 ? 2.343 1.552 20.672 1.00 85.38 92 HIS A C 1
ATOM 690 O O . HIS A 1 92 ? 3.332 1.654 19.957 1.00 85.38 92 HIS A O 1
ATOM 696 N N . ALA A 1 93 ? 1.191 1.030 20.240 1.00 90.25 93 ALA A N 1
ATOM 697 C CA . ALA A 1 93 ? 0.947 0.507 18.893 1.00 90.25 93 ALA A CA 1
ATOM 698 C C . ALA A 1 93 ? -0.103 1.331 18.124 1.00 90.25 93 ALA A C 1
ATOM 700 O O . ALA A 1 93 ? -0.682 0.871 17.137 1.00 90.25 93 ALA A O 1
ATOM 701 N N . ARG A 1 94 ? -0.390 2.552 18.595 1.00 91.88 94 ARG A N 1
ATOM 702 C CA . ARG A 1 94 ? -1.313 3.507 17.964 1.00 91.88 94 ARG A CA 1
ATOM 703 C C . ARG A 1 94 ? -0.631 4.275 16.834 1.00 91.88 94 ARG A C 1
ATOM 705 O O . ARG A 1 94 ? -0.533 5.499 16.852 1.00 91.88 94 ARG A O 1
ATOM 712 N N . ASP A 1 95 ? -0.170 3.538 15.836 1.00 92.56 95 ASP A N 1
ATOM 713 C CA . ASP A 1 95 ? 0.418 4.073 14.615 1.00 92.56 95 ASP A CA 1
ATOM 714 C C . ASP A 1 95 ? -0.092 3.302 13.390 1.00 92.56 95 ASP A C 1
ATOM 716 O O . ASP A 1 95 ? -0.604 2.185 13.493 1.00 92.56 95 ASP A O 1
ATOM 720 N N . THR A 1 96 ? 0.025 3.913 12.211 1.00 94.38 96 THR A N 1
ATOM 721 C CA . THR A 1 96 ? -0.525 3.350 10.969 1.00 94.38 96 THR A CA 1
ATOM 722 C C . THR A 1 96 ? 0.157 2.056 10.539 1.00 94.38 96 THR A C 1
ATOM 724 O O . THR A 1 96 ? -0.489 1.240 9.886 1.00 94.38 96 THR A O 1
ATOM 727 N N . ILE A 1 97 ? 1.427 1.846 10.896 1.00 93.19 97 ILE A N 1
ATOM 728 C CA . ILE A 1 97 ? 2.187 0.652 10.517 1.00 93.19 97 ILE A CA 1
ATOM 729 C C . ILE A 1 97 ? 1.699 -0.531 11.347 1.00 93.19 97 ILE A C 1
ATOM 731 O O . ILE A 1 97 ? 1.367 -1.574 10.783 1.00 93.19 97 ILE A O 1
ATOM 735 N N . SER A 1 98 ? 1.591 -0.346 12.663 1.00 93.12 98 SER A N 1
ATOM 736 C CA . SER A 1 98 ? 1.135 -1.379 13.591 1.00 93.12 98 SER A CA 1
ATOM 737 C C . SER A 1 98 ? -0.269 -1.877 13.251 1.00 93.12 98 SER A C 1
ATOM 739 O O . SER A 1 98 ? -0.502 -3.082 13.243 1.00 93.12 98 SER A O 1
ATOM 741 N N . VAL A 1 99 ? -1.204 -0.982 12.906 1.00 94.00 99 VAL A N 1
ATOM 742 C CA . VAL A 1 99 ? -2.599 -1.367 12.615 1.00 94.00 99 VAL A CA 1
ATOM 743 C C . VAL A 1 99 ? -2.867 -1.744 11.155 1.00 94.00 99 VAL A C 1
ATOM 745 O O . VAL A 1 99 ? -3.933 -2.284 10.862 1.00 94.00 99 VAL A O 1
ATOM 748 N N . ALA A 1 100 ? -1.928 -1.511 10.230 1.00 94.44 100 ALA A N 1
ATOM 749 C CA . ALA A 1 100 ? -2.087 -1.850 8.811 1.00 94.44 100 ALA A CA 1
ATOM 750 C C . ALA A 1 100 ? -2.552 -3.295 8.541 1.00 94.44 100 ALA A C 1
ATOM 752 O O . ALA A 1 100 ? -3.422 -3.473 7.682 1.00 94.44 100 ALA A O 1
ATOM 753 N N . PRO A 1 101 ? -2.068 -4.327 9.266 1.00 93.75 101 PRO A N 1
ATOM 754 C CA . PRO A 1 101 ? -2.512 -5.703 9.057 1.00 93.75 101 PRO A CA 1
ATOM 755 C C . PRO A 1 101 ? -4.018 -5.917 9.251 1.00 93.75 101 PRO A C 1
ATOM 757 O O . PRO A 1 101 ? -4.572 -6.827 8.641 1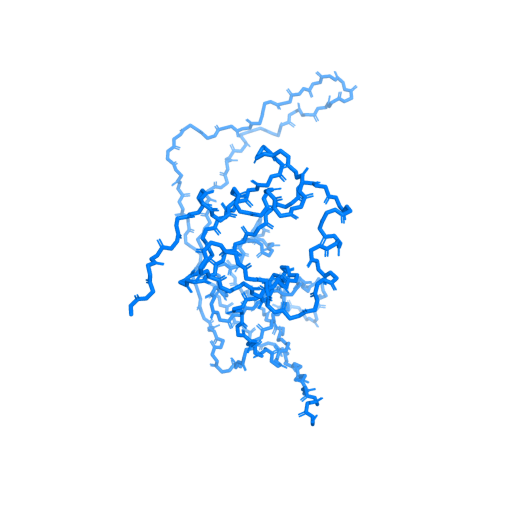.00 93.75 101 PRO A O 1
ATOM 760 N N . ILE A 1 102 ? -4.692 -5.077 10.046 1.00 93.00 102 ILE A N 1
ATOM 761 C CA . ILE A 1 102 ? -6.146 -5.153 10.268 1.00 93.00 102 ILE A CA 1
ATOM 762 C C . ILE A 1 102 ? -6.920 -4.891 8.965 1.00 93.00 102 ILE A C 1
ATOM 764 O O . ILE A 1 102 ? -7.986 -5.463 8.752 1.00 93.00 102 ILE A O 1
ATOM 768 N N . PHE A 1 103 ? -6.375 -4.050 8.083 1.00 92.94 103 PHE A N 1
ATOM 769 C CA . PHE A 1 103 ? -7.026 -3.594 6.851 1.00 92.94 103 PHE A CA 1
ATOM 770 C C . PHE A 1 103 ? -6.448 -4.224 5.581 1.00 92.94 103 PHE A C 1
ATOM 772 O O . PHE A 1 103 ? -6.840 -3.858 4.468 1.00 92.94 103 PHE A O 1
ATOM 779 N N . ALA A 1 104 ? -5.501 -5.153 5.730 1.00 88.25 104 ALA A N 1
ATOM 780 C CA . ALA A 1 104 ? -4.781 -5.747 4.617 1.00 88.25 104 ALA A CA 1
ATOM 781 C C . ALA A 1 104 ? -5.747 -6.397 3.611 1.00 88.25 104 ALA A C 1
ATOM 783 O O . ALA A 1 104 ? -6.464 -7.345 3.923 1.00 88.25 104 ALA A O 1
ATOM 784 N N . GLY A 1 105 ? -5.754 -5.874 2.382 1.00 85.44 105 GLY A N 1
ATOM 785 C CA . GLY A 1 105 ? -6.590 -6.372 1.287 1.00 85.44 105 GLY A CA 1
ATOM 786 C C . GLY A 1 105 ? -8.048 -5.897 1.298 1.00 85.44 105 GLY A C 1
ATOM 787 O O . GLY A 1 105 ? -8.773 -6.219 0.363 1.00 85.44 105 GLY A O 1
ATOM 788 N N . SER A 1 106 ? -8.483 -5.126 2.301 1.00 88.44 106 SER A N 1
ATOM 789 C CA . SER A 1 106 ? -9.853 -4.591 2.377 1.00 88.44 106 SER A CA 1
ATOM 790 C C . SER A 1 106 ? -9.929 -3.066 2.322 1.00 88.44 106 SER A C 1
ATOM 792 O O . SER A 1 106 ? -10.961 -2.526 1.924 1.00 88.44 106 SER A O 1
ATOM 794 N N . ALA A 1 107 ? -8.875 -2.367 2.750 1.00 93.75 107 ALA A N 1
ATOM 795 C CA . ALA A 1 107 ? -8.836 -0.910 2.771 1.00 93.75 107 ALA A CA 1
ATOM 796 C C . ALA A 1 107 ? -7.402 -0.366 2.680 1.00 93.75 107 ALA A C 1
ATOM 798 O O . ALA A 1 107 ? -6.433 -1.070 2.963 1.00 93.75 107 ALA A O 1
ATOM 799 N N . LEU A 1 108 ? -7.275 0.913 2.326 1.00 94.62 108 LEU A N 1
ATOM 800 C CA . LEU A 1 108 ? -6.020 1.666 2.369 1.00 94.62 108 LEU A CA 1
ATOM 801 C C . LEU A 1 108 ? -6.082 2.687 3.510 1.00 94.62 108 LEU A C 1
ATOM 803 O O . LEU A 1 108 ? -6.998 3.502 3.537 1.00 94.62 108 LEU A O 1
ATOM 807 N N . ILE A 1 109 ? -5.111 2.684 4.424 1.00 96.12 109 ILE A N 1
ATOM 808 C CA . ILE A 1 109 ? -5.031 3.704 5.481 1.00 96.12 109 ILE A CA 1
ATOM 809 C C . ILE A 1 109 ? -4.602 5.043 4.872 1.00 96.12 109 ILE A C 1
ATOM 811 O O . ILE A 1 109 ? -3.608 5.112 4.154 1.00 96.12 109 ILE A O 1
ATOM 815 N N . ASP A 1 110 ? -5.348 6.102 5.180 1.00 95.56 110 ASP A N 1
ATOM 816 C CA . ASP A 1 110 ? -5.080 7.477 4.751 1.00 95.56 110 ASP A CA 1
ATOM 817 C C . ASP A 1 110 ? -4.291 8.248 5.815 1.00 95.56 110 ASP A C 1
ATOM 819 O O . ASP A 1 110 ? -3.199 8.746 5.549 1.00 95.56 110 ASP A O 1
ATOM 823 N N . SER A 1 111 ? -4.837 8.349 7.028 1.00 94.94 111 SER A N 1
ATOM 824 C CA . SER A 1 111 ? -4.270 9.171 8.102 1.00 94.94 111 SER A CA 1
ATOM 825 C C . SER A 1 111 ? -4.829 8.792 9.476 1.00 94.94 111 SER A C 1
ATOM 827 O O . SER A 1 111 ? -5.904 8.202 9.577 1.00 94.94 111 SER A O 1
ATOM 829 N N . ILE A 1 112 ? -4.094 9.135 10.537 1.00 95.06 112 ILE A N 1
ATOM 830 C CA . ILE A 1 112 ? -4.593 9.082 11.920 1.00 95.06 112 ILE A CA 1
ATOM 831 C C . ILE A 1 112 ? -5.505 10.288 12.142 1.00 95.06 112 ILE A C 1
ATOM 833 O O . ILE A 1 112 ? -5.173 11.398 11.725 1.00 95.06 112 ILE A O 1
ATOM 837 N N . ASP A 1 113 ? -6.643 10.072 12.798 1.00 92.69 113 ASP A N 1
ATOM 838 C CA . ASP A 1 113 ? -7.503 11.164 13.240 1.00 92.69 113 ASP A CA 1
ATOM 839 C C . ASP A 1 113 ? -7.184 11.528 14.693 1.00 92.69 113 ASP A C 1
ATOM 841 O O . ASP A 1 113 ? -7.577 10.835 15.631 1.00 92.69 113 ASP A O 1
ATOM 845 N N . GLU A 1 114 ? -6.452 12.626 14.867 1.00 83.88 114 GLU A N 1
ATOM 846 C CA . GLU A 1 114 ? -6.073 13.161 16.179 1.00 83.88 114 GLU A CA 1
ATOM 847 C C . GLU A 1 114 ? -7.213 13.943 16.854 1.00 83.88 114 GLU A C 1
ATOM 849 O O . GLU A 1 114 ? -7.113 14.310 18.027 1.00 83.88 114 GLU A O 1
ATOM 854 N N . MET A 1 115 ? -8.311 14.223 16.141 1.00 75.75 115 MET A N 1
ATOM 855 C CA . MET A 1 115 ? -9.438 14.943 16.717 1.00 75.75 115 MET A CA 1
ATOM 856 C C . MET A 1 115 ? -10.335 13.990 17.506 1.00 75.75 115 MET A C 1
ATOM 858 O O . MET A 1 115 ? -11.097 13.215 16.927 1.00 75.75 115 MET A O 1
ATOM 862 N N . VAL A 1 116 ? -10.318 14.129 18.832 1.00 71.12 116 VAL A N 1
ATOM 863 C CA . VAL A 1 116 ? -11.320 13.516 19.713 1.00 71.12 116 VAL A CA 1
ATOM 864 C C . VAL A 1 116 ? -12.659 14.222 19.493 1.00 71.12 116 VAL A C 1
ATOM 866 O O . VAL A 1 116 ? -12.801 15.412 19.778 1.00 71.12 116 VAL A O 1
ATOM 869 N N . GLN A 1 117 ? -13.639 13.501 18.956 1.00 68.25 117 GLN A N 1
ATOM 870 C CA . GLN A 1 117 ? -14.974 14.020 18.647 1.00 68.25 117 GLN A CA 1
ATOM 871 C C . GLN A 1 117 ? -15.964 13.790 19.799 1.00 68.25 117 GLN A C 1
ATOM 873 O O . GLN A 1 117 ? -16.950 14.523 19.901 1.00 68.25 117 GLN A O 1
ATOM 878 N N . CYS A 1 118 ? -15.724 12.802 20.671 1.00 67.88 118 CYS A N 1
ATOM 879 C CA . CYS A 1 118 ? -16.537 12.552 21.865 1.00 67.88 118 CYS A CA 1
ATOM 880 C C . CYS A 1 118 ? -15.762 11.816 22.974 1.00 67.88 118 CYS A C 1
ATOM 882 O O . CYS A 1 118 ? -14.740 11.182 22.724 1.00 67.88 118 CYS A O 1
ATOM 884 N N . ASP A 1 119 ? -16.285 11.844 24.203 1.00 65.25 119 ASP A N 1
ATOM 885 C CA . ASP A 1 119 ? -15.648 11.208 25.368 1.00 65.25 119 ASP A CA 1
ATOM 886 C C . ASP A 1 119 ? -15.461 9.686 25.205 1.00 65.25 119 ASP A C 1
ATOM 888 O O . ASP A 1 119 ? -14.525 9.110 25.761 1.00 65.25 119 ASP A O 1
ATOM 892 N N . GLN A 1 120 ? -16.318 9.030 24.414 1.00 66.62 120 GLN A N 1
ATOM 893 C CA . GLN A 1 120 ? -16.239 7.589 24.139 1.00 66.62 120 GLN A CA 1
ATOM 894 C C . GLN A 1 120 ? -15.037 7.220 23.250 1.00 66.62 120 GLN A C 1
ATOM 896 O O . GLN A 1 120 ? -14.594 6.075 23.262 1.00 66.62 120 GLN A O 1
ATOM 901 N N . GLU A 1 121 ? -14.450 8.186 22.535 1.00 69.50 121 GLU A N 1
ATOM 902 C CA . GLU A 1 121 ? -13.268 7.967 21.692 1.00 69.50 121 GLU A CA 1
ATOM 903 C C . GLU A 1 121 ? -11.953 7.984 22.470 1.00 69.50 121 GLU A C 1
ATOM 905 O O . GLU A 1 121 ? -10.926 7.588 21.928 1.00 69.50 121 GLU A O 1
ATOM 910 N N . THR A 1 122 ? -11.955 8.389 23.743 1.00 67.44 122 THR A N 1
ATOM 911 C CA . THR A 1 122 ? -10.725 8.470 24.557 1.00 67.44 122 THR A CA 1
ATOM 912 C C . THR A 1 122 ? -9.990 7.130 24.681 1.00 67.44 122 THR A C 1
ATOM 914 O O . THR A 1 122 ? -8.770 7.091 24.851 1.00 67.44 122 THR A O 1
ATOM 917 N N . VAL A 1 123 ? -10.717 6.020 24.540 1.00 77.75 123 VAL A N 1
ATOM 918 C CA . VAL A 1 123 ? -10.174 4.654 24.554 1.00 77.75 123 VAL A CA 1
ATOM 919 C C . VAL A 1 123 ? -9.927 4.076 23.156 1.00 77.75 123 VAL A C 1
ATOM 921 O O . VAL A 1 123 ? -9.313 3.015 23.043 1.00 77.75 123 VAL A O 1
ATOM 924 N N . CYS A 1 124 ? -10.350 4.772 22.100 1.00 88.19 124 CYS A N 1
ATOM 925 C CA . CYS A 1 124 ? -10.263 4.316 20.717 1.00 88.19 124 CYS A CA 1
ATOM 926 C C . CYS A 1 124 ? -9.047 4.903 19.991 1.00 88.19 124 CYS A C 1
ATOM 928 O O . CYS A 1 124 ? -8.616 6.024 20.249 1.00 88.19 124 CYS A O 1
ATOM 930 N N . PHE A 1 125 ? -8.530 4.158 19.018 1.00 93.12 125 PHE A N 1
ATOM 931 C CA . PHE A 1 125 ? -7.605 4.672 18.018 1.00 93.12 125 PHE A CA 1
ATOM 932 C C . PHE A 1 125 ? -8.371 4.978 16.729 1.00 93.12 125 PHE A C 1
ATOM 934 O O . PHE A 1 125 ? -8.924 4.070 16.108 1.00 93.12 125 PHE A O 1
ATOM 941 N N . CYS A 1 126 ? -8.452 6.256 16.356 1.00 94.75 126 CYS A N 1
ATOM 942 C CA . CYS A 1 126 ? -9.263 6.714 15.229 1.00 94.75 126 CYS A CA 1
ATOM 943 C C . CYS A 1 126 ? -8.399 6.964 13.992 1.00 94.75 126 CYS A C 1
ATOM 945 O O . CYS A 1 126 ? -7.327 7.562 14.078 1.00 94.75 126 CYS A O 1
ATOM 947 N N . LEU A 1 127 ? -8.873 6.527 12.828 1.00 95.38 127 LEU A N 1
ATOM 948 C CA . LEU A 1 127 ? -8.171 6.728 11.562 1.00 95.38 127 LEU A CA 1
ATOM 949 C C . LEU A 1 127 ? -9.131 6.828 10.380 1.00 95.38 127 LEU A C 1
ATOM 951 O O . LEU A 1 127 ? -10.273 6.366 10.421 1.00 95.38 127 LEU A O 1
ATOM 955 N N . TRP A 1 128 ? -8.621 7.421 9.310 1.00 97.00 128 TRP A N 1
ATOM 956 C CA . TRP A 1 128 ? -9.264 7.480 8.010 1.00 97.00 128 TRP A CA 1
ATOM 957 C C . TRP A 1 128 ? -8.729 6.373 7.105 1.00 97.00 128 TRP A C 1
ATOM 959 O O . TRP A 1 128 ? -7.517 6.174 7.000 1.00 97.00 128 TRP A O 1
ATOM 969 N N . ILE A 1 129 ? -9.635 5.676 6.421 1.00 96.88 129 ILE A N 1
ATOM 970 C CA . ILE A 1 129 ? -9.333 4.636 5.433 1.00 96.88 129 ILE A CA 1
ATOM 971 C C . ILE A 1 129 ? -10.098 4.875 4.130 1.00 96.88 129 ILE A C 1
ATOM 973 O O . ILE A 1 129 ? -11.168 5.479 4.124 1.00 96.88 129 ILE A O 1
ATOM 977 N N . TRP A 1 130 ? -9.571 4.358 3.027 1.00 96.56 130 TRP A N 1
ATOM 978 C CA . TRP A 1 130 ? -10.241 4.280 1.734 1.00 96.56 130 TRP A CA 1
ATOM 979 C C . TRP A 1 130 ? -10.723 2.856 1.475 1.00 96.56 130 TRP A C 1
ATOM 981 O O . TRP A 1 130 ? -9.960 1.905 1.655 1.00 96.56 130 TRP A O 1
ATOM 991 N N . MET A 1 131 ? -11.974 2.705 1.038 1.00 94.44 131 MET A N 1
ATOM 992 C CA . MET A 1 131 ? -12.611 1.406 0.801 1.00 94.44 131 MET A CA 1
ATOM 993 C C . MET A 1 131 ? -13.416 1.375 -0.499 1.00 94.44 131 MET A C 1
ATOM 995 O O . MET A 1 131 ? -14.021 2.371 -0.897 1.00 94.44 131 MET A O 1
ATOM 999 N N . GLU A 1 132 ? -13.470 0.192 -1.118 1.00 93.50 132 GLU A N 1
ATOM 1000 C CA . GLU A 1 132 ? -14.354 -0.101 -2.255 1.00 93.50 132 GLU A CA 1
ATOM 1001 C C . GLU A 1 132 ? -15.816 -0.216 -1.796 1.00 93.50 132 GLU A C 1
ATOM 1003 O O . GLU A 1 132 ? -16.718 0.331 -2.420 1.00 93.50 132 GLU A O 1
ATOM 1008 N N . ASN A 1 133 ? -16.051 -0.925 -0.686 1.00 91.88 133 ASN A N 1
ATOM 1009 C CA . ASN A 1 133 ? -17.379 -1.199 -0.148 1.00 91.88 133 ASN A CA 1
ATOM 1010 C C . ASN A 1 133 ? -17.351 -1.172 1.387 1.00 91.88 133 ASN A C 1
ATOM 1012 O O . ASN A 1 133 ? -16.675 -1.987 2.016 1.00 91.88 133 ASN A O 1
ATOM 1016 N N . VAL A 1 134 ? -18.125 -0.261 1.981 1.00 93.44 134 VAL A N 1
ATOM 1017 C CA . VAL A 1 134 ? -18.220 -0.071 3.438 1.00 93.44 134 VAL A CA 1
ATOM 1018 C C . VAL A 1 134 ? -18.827 -1.288 4.148 1.00 93.44 134 VAL A C 1
ATOM 1020 O O . VAL A 1 134 ? -18.440 -1.593 5.270 1.00 93.44 134 VAL A O 1
ATOM 1023 N N . GLU A 1 135 ? -19.718 -2.042 3.497 1.00 92.12 135 GLU A N 1
ATOM 1024 C CA . GLU A 1 135 ? -20.335 -3.247 4.079 1.00 92.12 135 GLU A CA 1
ATOM 1025 C C . GLU A 1 135 ? -19.331 -4.388 4.291 1.00 92.12 135 GLU A C 1
ATOM 1027 O O . GLU A 1 135 ? -19.597 -5.323 5.045 1.00 92.12 135 GLU A O 1
ATOM 1032 N N . ARG A 1 136 ? -18.165 -4.320 3.635 1.00 91.81 136 ARG A N 1
ATOM 1033 C CA . ARG A 1 136 ? -17.070 -5.282 3.818 1.00 91.81 136 ARG A CA 1
ATOM 1034 C C . ARG A 1 136 ? -16.131 -4.910 4.966 1.00 91.81 136 ARG A C 1
ATOM 1036 O O . ARG A 1 136 ? -15.158 -5.629 5.187 1.00 91.81 136 ARG A O 1
ATOM 1043 N N . LEU A 1 137 ? -16.384 -3.811 5.680 1.00 94.19 137 LEU A N 1
ATOM 1044 C CA . LEU A 1 137 ? -15.586 -3.441 6.843 1.00 94.19 137 LEU A CA 1
ATOM 1045 C C . LEU A 1 137 ? -15.692 -4.534 7.910 1.00 94.19 137 LEU A C 1
ATOM 1047 O O . LEU A 1 137 ? -16.775 -4.856 8.399 1.00 94.19 137 LEU A O 1
ATOM 1051 N N . ALA A 1 138 ? -14.545 -5.102 8.277 1.00 92.38 138 ALA A N 1
ATOM 1052 C CA . ALA A 1 138 ? -14.471 -6.016 9.400 1.00 92.38 138 ALA A CA 1
ATOM 1053 C C . ALA A 1 138 ? -14.873 -5.275 10.682 1.00 92.38 138 ALA A C 1
ATOM 1055 O O . ALA A 1 138 ? -14.386 -4.182 10.940 1.00 92.38 138 ALA A O 1
ATOM 1056 N N . ILE A 1 139 ? -15.742 -5.884 11.490 1.00 93.81 139 ILE A N 1
ATOM 1057 C CA . ILE A 1 139 ? -16.184 -5.331 12.786 1.00 93.81 139 ILE A CA 1
ATOM 1058 C C . ILE A 1 139 ? -15.255 -5.799 13.922 1.00 93.81 139 ILE A C 1
ATOM 1060 O O . ILE A 1 139 ? -15.233 -5.235 15.013 1.00 93.81 139 ILE A O 1
ATOM 1064 N N . ARG A 1 140 ? -14.483 -6.866 13.683 1.00 94.06 140 ARG A N 1
ATOM 1065 C CA . ARG A 1 140 ? -13.547 -7.459 14.642 1.00 94.06 140 ARG A CA 1
ATOM 1066 C C . ARG A 1 140 ? -12.266 -7.873 13.941 1.00 94.06 140 ARG A C 1
ATOM 1068 O O . ARG A 1 140 ? -12.312 -8.302 12.789 1.00 94.06 140 ARG A O 1
ATOM 1075 N N . GLY A 1 141 ? -11.156 -7.812 14.662 1.00 91.56 141 GLY A N 1
ATOM 1076 C CA . GLY A 1 141 ? -9.856 -8.271 14.190 1.00 91.56 141 GLY A CA 1
ATOM 1077 C C . GLY A 1 141 ? -8.976 -8.763 15.332 1.00 91.56 141 GLY A C 1
ATOM 1078 O O . GLY A 1 141 ? -9.321 -8.633 16.506 1.00 91.56 141 GLY A O 1
ATOM 1079 N N . VAL A 1 142 ? -7.826 -9.320 14.966 1.00 94.06 142 VAL A N 1
ATOM 1080 C CA . VAL A 1 142 ? -6.760 -9.668 15.906 1.00 94.06 142 VAL A CA 1
ATOM 1081 C C . VAL A 1 142 ? -5.504 -8.934 15.469 1.00 94.06 142 VAL A C 1
ATOM 1083 O O . VAL A 1 142 ? -4.992 -9.166 14.374 1.00 94.06 142 VAL A O 1
ATOM 1086 N N . LEU A 1 143 ? -5.022 -8.042 16.327 1.00 93.62 143 LEU A N 1
ATOM 1087 C CA . LEU A 1 143 ? -3.782 -7.314 16.132 1.00 93.62 143 LEU A CA 1
ATOM 1088 C C . LEU A 1 143 ? -2.634 -8.117 16.749 1.00 93.62 143 LEU A C 1
ATOM 1090 O O . LEU A 1 143 ? -2.651 -8.424 17.938 1.00 93.62 143 LEU A O 1
ATOM 1094 N N . LYS A 1 144 ? -1.646 -8.468 15.927 1.00 93.12 144 LYS A N 1
ATOM 1095 C CA . LYS A 1 144 ? -0.467 -9.225 16.351 1.00 93.12 144 LYS A CA 1
ATOM 1096 C C . LYS A 1 144 ? 0.711 -8.280 16.520 1.00 93.12 144 LYS A C 1
ATOM 1098 O O . LYS A 1 144 ? 1.166 -7.719 15.528 1.00 93.12 144 LYS A O 1
ATOM 1103 N N . LEU A 1 145 ? 1.186 -8.115 17.749 1.00 90.50 145 LEU A N 1
ATOM 1104 C CA . LEU A 1 145 ? 2.295 -7.220 18.078 1.00 90.50 145 LEU A CA 1
ATOM 1105 C C . LEU A 1 145 ? 3.459 -8.007 18.652 1.00 90.50 145 LEU A C 1
ATOM 1107 O O . LEU A 1 145 ? 3.270 -8.946 19.4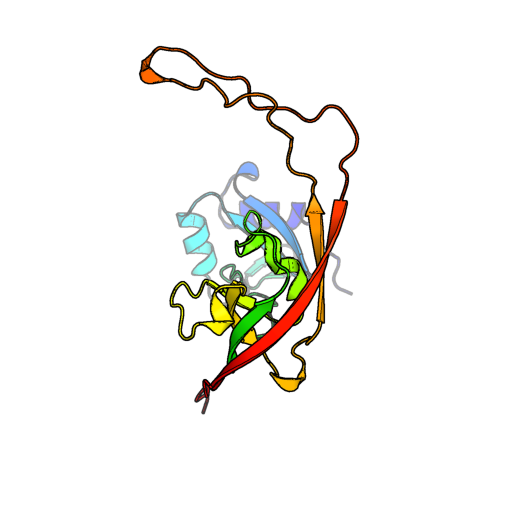22 1.00 90.50 145 LEU A O 1
ATOM 1111 N N . GLU A 1 146 ? 4.670 -7.617 18.282 1.00 86.88 146 GLU A N 1
ATOM 1112 C CA . GLU A 1 146 ? 5.860 -8.127 18.948 1.00 86.88 146 GLU A CA 1
ATOM 1113 C C . GLU A 1 146 ? 5.926 -7.589 20.380 1.00 86.88 146 GLU A C 1
ATOM 1115 O O . GLU A 1 146 ? 5.559 -6.446 20.649 1.00 86.88 146 GLU A O 1
ATOM 1120 N N . GLU A 1 147 ? 6.415 -8.414 21.302 1.00 75.38 147 GLU A N 1
ATOM 1121 C CA . GLU A 1 147 ? 6.731 -7.979 22.662 1.00 75.38 147 GLU A CA 1
ATOM 1122 C C . GLU A 1 147 ? 7.655 -6.752 22.631 1.00 75.38 147 GLU A C 1
ATOM 1124 O O . GLU A 1 147 ? 8.706 -6.812 21.988 1.00 75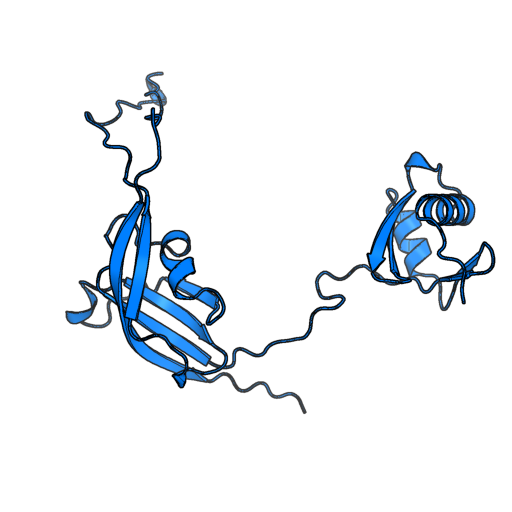.38 147 GLU A O 1
ATOM 1129 N N . PRO A 1 148 ? 7.344 -5.649 23.326 1.00 70.31 148 PRO A N 1
ATOM 1130 C CA . PRO A 1 148 ? 8.315 -4.580 23.512 1.00 70.31 148 PRO A CA 1
ATOM 1131 C C . PRO A 1 148 ? 9.569 -5.135 24.197 1.00 70.31 148 PRO A C 1
ATOM 1133 O O . PRO A 1 148 ? 9.471 -5.952 25.110 1.00 70.31 148 PRO A O 1
ATOM 1136 N N . VAL A 1 149 ? 10.764 -4.712 23.777 1.00 71.25 149 VAL A N 1
ATOM 1137 C CA . VAL A 1 149 ? 11.982 -5.046 24.529 1.00 71.25 149 VAL A CA 1
ATOM 1138 C C . VAL A 1 149 ? 11.907 -4.292 25.855 1.00 71.25 149 VAL A C 1
ATOM 1140 O O . VAL A 1 149 ? 11.998 -3.065 25.858 1.00 71.25 149 VAL A O 1
ATOM 1143 N N . GLU A 1 150 ? 11.687 -5.008 26.961 1.00 64.00 150 GLU A N 1
ATOM 1144 C CA . GLU A 1 150 ? 11.662 -4.400 28.291 1.00 64.00 150 GLU A CA 1
ATOM 1145 C C . GLU A 1 150 ? 12.997 -3.697 28.552 1.00 64.00 150 GLU A C 1
ATOM 1147 O O . GLU A 1 150 ? 14.071 -4.300 28.515 1.00 64.00 150 GLU A O 1
ATOM 1152 N N . ILE A 1 151 ? 12.928 -2.389 28.788 1.00 63.38 151 ILE A N 1
ATOM 1153 C CA . ILE A 1 151 ? 14.088 -1.596 29.166 1.00 63.38 151 ILE A CA 1
ATOM 1154 C C . ILE A 1 151 ? 14.097 -1.544 30.695 1.00 63.38 151 ILE A C 1
ATOM 1156 O O . ILE A 1 151 ? 13.373 -0.755 31.295 1.00 63.38 151 ILE A O 1
ATOM 1160 N N . GLU A 1 152 ? 14.909 -2.393 31.330 1.00 60.34 152 GLU A N 1
ATOM 1161 C CA . GLU A 1 152 ? 14.974 -2.520 32.799 1.00 60.34 152 GLU A CA 1
ATOM 1162 C C . GLU A 1 152 ? 15.374 -1.212 33.519 1.00 60.34 152 GLU A C 1
ATOM 1164 O O . GLU A 1 152 ? 15.122 -1.043 34.711 1.00 60.34 152 GLU A O 1
ATOM 1169 N N . SER A 1 153 ? 15.987 -0.261 32.806 1.00 60.50 153 SER A N 1
ATOM 1170 C CA . SER A 1 153 ? 16.392 1.052 33.318 1.00 60.50 153 SER A CA 1
ATOM 1171 C C . SER A 1 153 ? 16.310 2.090 32.200 1.00 60.50 153 SER A C 1
ATOM 1173 O O . SER A 1 153 ? 16.780 1.790 31.104 1.00 60.50 153 SER A O 1
ATOM 1175 N N . PRO A 1 154 ? 15.801 3.319 32.431 1.00 62.78 154 PRO A N 1
ATOM 1176 C CA . PRO A 1 154 ? 15.794 4.351 31.398 1.00 62.78 154 PRO A CA 1
ATOM 1177 C C . PRO A 1 154 ? 17.194 4.487 30.791 1.00 62.78 154 PRO A C 1
ATOM 1179 O O . PRO A 1 154 ? 18.181 4.649 31.514 1.00 62.78 154 PRO A O 1
ATOM 1182 N N . LEU A 1 155 ? 17.272 4.350 29.465 1.00 62.88 155 LEU A N 1
ATOM 1183 C CA . LEU A 1 155 ? 18.524 4.456 28.726 1.00 62.88 155 LEU A CA 1
ATOM 1184 C C . LEU A 1 155 ? 19.127 5.833 29.002 1.00 62.88 155 LEU A C 1
ATOM 1186 O O . LEU A 1 155 ? 18.552 6.862 28.651 1.00 62.88 155 LEU A O 1
ATOM 1190 N N . VAL A 1 156 ? 20.290 5.841 29.647 1.00 65.56 156 VAL A N 1
ATOM 1191 C CA . VAL A 1 156 ? 21.084 7.043 29.913 1.00 65.56 156 VAL A CA 1
ATOM 1192 C C . VAL A 1 156 ? 21.746 7.448 28.594 1.00 65.56 156 VAL A C 1
ATOM 1194 O O . VAL A 1 156 ? 22.915 7.157 28.363 1.00 65.56 156 VAL A O 1
ATOM 1197 N N . ASN A 1 157 ? 20.973 8.033 27.679 1.00 75.12 157 ASN A N 1
ATOM 1198 C CA . ASN A 1 157 ? 21.463 8.506 26.390 1.00 75.12 157 ASN A CA 1
ATOM 1199 C C . ASN A 1 157 ? 21.537 10.036 26.411 1.00 75.12 157 ASN A C 1
ATOM 1201 O O . ASN A 1 157 ? 20.519 10.709 26.261 1.00 75.12 157 ASN A O 1
ATOM 1205 N N . TYR A 1 158 ? 22.746 10.561 26.598 1.00 78.94 158 TYR A N 1
ATOM 1206 C CA . TYR A 1 158 ? 23.058 11.991 26.593 1.00 78.94 158 TYR A CA 1
ATOM 1207 C C . TYR A 1 158 ? 24.184 12.254 25.581 1.00 78.94 158 TYR A C 1
ATOM 1209 O O . TYR A 1 158 ? 25.355 12.378 25.974 1.00 78.94 158 TYR A O 1
ATOM 1217 N N . PRO A 1 159 ? 23.870 12.316 24.271 1.00 79.69 159 PRO A N 1
ATOM 1218 C CA . PRO A 1 159 ? 24.862 12.521 23.214 1.00 79.69 159 PRO A CA 1
ATOM 1219 C C . PRO A 1 159 ? 25.685 13.799 23.412 1.00 79.69 159 PRO A C 1
ATOM 1221 O O . PRO A 1 159 ? 26.882 13.821 23.130 1.00 79.69 159 PRO A O 1
ATOM 1224 N N . GLU A 1 160 ? 25.069 14.848 23.962 1.00 83.38 160 GLU A N 1
ATOM 1225 C CA . GLU A 1 160 ? 25.705 16.122 24.310 1.00 83.38 160 GLU A CA 1
ATOM 1226 C C . GLU A 1 160 ? 26.777 16.008 25.406 1.00 83.38 160 GLU A C 1
ATOM 1228 O O . GLU A 1 160 ? 27.672 16.849 25.477 1.00 83.38 160 GLU A O 1
ATOM 1233 N N . LEU A 1 161 ? 26.727 14.955 26.225 1.00 84.00 161 LEU A N 1
ATOM 1234 C CA . LEU A 1 161 ? 27.747 14.617 27.223 1.00 84.00 161 LEU A CA 1
ATOM 1235 C C . LEU A 1 161 ? 28.652 13.462 26.759 1.00 84.00 161 LEU A C 1
ATOM 1237 O O . LEU A 1 161 ? 29.489 12.991 27.527 1.00 84.00 161 LEU A O 1
ATOM 1241 N N . GLY A 1 162 ? 28.490 12.993 25.516 1.00 82.00 162 GLY A N 1
ATOM 1242 C CA . GLY A 1 162 ? 29.208 11.840 24.971 1.00 82.00 162 GLY A CA 1
ATOM 1243 C C . GLY A 1 162 ? 28.796 10.497 25.583 1.00 82.00 162 GLY A C 1
ATOM 1244 O O . GLY A 1 162 ? 29.549 9.531 25.469 1.00 82.00 162 GLY A O 1
ATOM 1245 N N . ILE A 1 163 ? 27.632 10.427 26.237 1.00 79.19 163 ILE A N 1
ATOM 1246 C CA . ILE A 1 163 ? 27.098 9.198 26.829 1.00 79.19 163 ILE A CA 1
ATOM 1247 C C . ILE A 1 163 ? 26.099 8.603 25.845 1.00 79.19 163 ILE A C 1
ATOM 1249 O O . ILE A 1 163 ? 25.018 9.151 25.643 1.00 79.19 163 ILE A O 1
ATOM 1253 N N . TYR A 1 164 ? 26.464 7.474 25.251 1.00 79.88 164 TYR A N 1
ATOM 1254 C CA . TYR A 1 164 ? 25.602 6.722 24.349 1.00 79.88 164 TYR A CA 1
ATOM 1255 C C . TYR A 1 164 ? 25.146 5.467 25.072 1.00 79.88 164 TYR A C 1
ATOM 1257 O O . TYR A 1 164 ? 25.974 4.667 25.507 1.00 79.88 164 TYR A O 1
ATOM 1265 N N . ALA A 1 165 ? 23.837 5.312 25.221 1.00 72.62 165 ALA A N 1
ATOM 1266 C CA . ALA A 1 165 ? 23.291 4.060 25.705 1.00 72.62 165 ALA A CA 1
ATOM 1267 C C . ALA A 1 165 ? 23.256 3.053 24.552 1.00 72.62 165 ALA A C 1
ATOM 1269 O O . ALA A 1 165 ? 22.835 3.395 23.442 1.00 72.62 165 ALA A O 1
ATOM 1270 N N . ASP A 1 166 ? 23.676 1.820 24.819 1.00 71.44 166 ASP A N 1
ATOM 1271 C CA . ASP A 1 166 ? 23.501 0.733 23.864 1.00 71.44 166 ASP A CA 1
ATOM 1272 C C . ASP A 1 166 ? 22.007 0.524 23.608 1.00 71.44 166 ASP A C 1
ATOM 1274 O O . ASP A 1 166 ? 21.198 0.490 24.538 1.00 71.44 166 ASP A O 1
ATOM 1278 N N . ILE A 1 167 ? 21.632 0.392 22.336 1.00 68.69 167 ILE A N 1
ATOM 1279 C CA . ILE A 1 167 ? 20.253 0.074 21.966 1.00 68.69 167 ILE A CA 1
ATOM 1280 C C . ILE A 1 167 ? 19.951 -1.321 22.532 1.00 68.69 167 ILE A C 1
ATOM 1282 O O . ILE A 1 167 ? 20.676 -2.265 22.192 1.00 68.69 167 ILE A O 1
ATOM 1286 N N . PRO A 1 168 ? 18.909 -1.480 23.371 1.00 68.00 168 PRO A N 1
ATOM 1287 C CA . PRO A 1 168 ? 18.513 -2.780 23.888 1.00 68.00 168 PRO A CA 1
ATOM 1288 C C . PRO A 1 168 ? 18.326 -3.747 22.724 1.00 68.00 168 PRO A C 1
ATOM 1290 O O . PRO A 1 168 ? 17.527 -3.502 21.819 1.00 68.00 168 PRO A O 1
ATOM 1293 N N . SER A 1 169 ? 19.096 -4.830 22.720 1.00 69.06 169 SER A N 1
ATOM 1294 C CA . SER A 1 169 ? 19.023 -5.851 21.680 1.00 69.06 169 SER A CA 1
ATOM 1295 C C . SER A 1 169 ? 18.387 -7.110 22.252 1.00 69.06 169 SER A C 1
ATOM 1297 O O . SER A 1 169 ? 18.733 -7.571 23.340 1.00 69.06 169 SER A O 1
ATOM 1299 N N . ARG A 1 170 ? 17.415 -7.666 21.522 1.00 68.94 170 ARG A N 1
ATOM 1300 C CA . ARG A 1 170 ? 16.757 -8.916 21.904 1.00 68.94 170 ARG A CA 1
ATOM 1301 C C . ARG A 1 170 ? 17.736 -10.077 21.719 1.00 68.94 170 ARG A C 1
ATOM 1303 O O . ARG A 1 170 ? 18.256 -10.280 20.625 1.00 68.94 170 ARG A O 1
ATOM 1310 N N . SER A 1 171 ? 17.926 -10.878 22.766 1.00 68.25 171 SER A N 1
ATOM 1311 C CA . SER A 1 171 ? 18.648 -12.152 22.699 1.00 68.25 171 SER A CA 1
ATOM 1312 C C . SER A 1 171 ? 17.646 -13.300 22.824 1.00 68.25 171 SER A C 1
ATOM 1314 O O . SER A 1 171 ? 17.315 -13.729 23.926 1.00 68.25 171 SER A O 1
ATOM 1316 N N . GLY A 1 172 ? 17.086 -13.752 21.699 1.00 76.81 172 GLY A N 1
ATOM 1317 C CA . GLY A 1 172 ? 16.129 -14.862 21.681 1.00 76.81 172 GLY A CA 1
ATOM 1318 C C . GLY A 1 172 ? 15.035 -14.745 20.616 1.00 76.81 172 GLY A C 1
ATOM 1319 O O . GLY A 1 172 ? 15.008 -13.770 19.861 1.00 76.81 172 GLY A O 1
ATOM 1320 N N . PRO A 1 173 ? 14.140 -15.748 20.531 1.00 77.56 173 PRO A N 1
ATOM 1321 C CA . PRO A 1 173 ? 12.989 -15.711 19.635 1.00 77.56 173 PRO A CA 1
ATOM 1322 C C . PRO A 1 173 ? 12.042 -14.549 19.975 1.00 77.56 173 PRO A C 1
ATOM 1324 O O . PRO A 1 173 ? 11.984 -14.076 21.111 1.00 77.56 173 PRO A O 1
ATOM 1327 N N . VAL A 1 174 ? 11.298 -14.086 18.970 1.00 81.75 174 VAL A N 1
ATOM 1328 C CA . VAL A 1 174 ? 10.299 -13.023 19.121 1.00 81.75 174 VAL A CA 1
ATOM 1329 C C . VAL A 1 174 ? 8.990 -13.627 19.620 1.00 81.75 174 VAL A C 1
ATOM 1331 O O . VAL A 1 174 ? 8.424 -14.509 18.971 1.00 81.75 174 VAL A O 1
ATOM 1334 N N . SER A 1 175 ? 8.508 -13.141 20.761 1.00 84.06 175 SER A N 1
ATOM 1335 C CA . SER A 1 175 ? 7.151 -13.408 21.235 1.00 84.06 175 SER A CA 1
ATOM 1336 C C . SER A 1 175 ? 6.182 -12.470 20.517 1.00 84.06 175 SER A C 1
ATOM 1338 O O . SER A 1 175 ? 6.432 -11.266 20.437 1.00 84.06 175 SER A O 1
ATOM 1340 N N . VAL A 1 176 ? 5.078 -13.018 20.011 1.00 88.44 176 VAL A N 1
ATOM 1341 C CA . VAL A 1 176 ? 3.998 -12.250 19.384 1.00 88.44 176 VAL A CA 1
ATOM 1342 C C . VAL A 1 176 ? 2.758 -12.354 20.260 1.00 88.44 176 VAL A C 1
ATOM 1344 O O . VAL A 1 176 ? 2.320 -13.458 20.586 1.00 88.44 176 VAL A O 1
ATOM 1347 N N . PHE A 1 177 ? 2.195 -11.208 20.619 1.00 89.12 177 PHE A N 1
ATOM 1348 C CA . PHE A 1 177 ? 0.970 -11.084 21.392 1.00 89.12 177 PHE A CA 1
ATOM 1349 C C . PHE A 1 177 ? -0.214 -10.780 20.489 1.00 89.12 177 PHE A C 1
ATOM 1351 O O . PHE A 1 177 ? -0.113 -10.001 19.543 1.00 89.12 177 PHE A O 1
ATOM 1358 N N . GLU A 1 178 ? -1.343 -11.408 20.795 1.00 93.44 178 GLU A N 1
ATOM 1359 C CA . GLU A 1 178 ? -2.606 -11.204 20.098 1.00 93.44 178 GLU A CA 1
ATOM 1360 C C . GLU A 1 178 ? -3.500 -10.278 20.927 1.00 93.44 178 GLU A C 1
ATOM 1362 O O . GLU A 1 178 ? -3.806 -10.561 22.085 1.00 93.44 178 GLU A O 1
ATOM 1367 N N . HIS A 1 179 ? -3.926 -9.175 20.321 1.00 92.56 179 HIS A N 1
ATOM 1368 C CA . HIS A 1 179 ? -4.864 -8.222 20.895 1.00 92.56 179 HIS A CA 1
ATOM 1369 C C . HIS A 1 179 ? -6.167 -8.281 20.101 1.00 92.56 179 HIS A C 1
ATOM 1371 O O . HIS A 1 179 ? -6.185 -7.986 18.904 1.00 92.56 179 HIS A O 1
ATOM 1377 N N . GLU A 1 180 ? -7.261 -8.676 20.750 1.00 95.12 180 GLU A N 1
ATOM 1378 C CA . GLU A 1 180 ? -8.587 -8.575 20.143 1.00 95.12 180 GLU A CA 1
ATOM 1379 C C . GLU A 1 180 ? -8.958 -7.102 19.980 1.00 95.12 180 GLU A C 1
ATOM 1381 O O . GLU A 1 180 ? -8.871 -6.319 20.927 1.00 95.12 180 GLU A O 1
ATOM 1386 N N . VAL A 1 181 ? -9.385 -6.737 18.774 1.00 95.50 181 VAL A N 1
ATOM 1387 C CA . VAL A 1 181 ? -9.804 -5.374 18.458 1.00 95.50 181 VAL A CA 1
ATOM 1388 C C . VAL A 1 181 ? -11.227 -5.351 17.923 1.00 95.50 181 VAL A C 1
ATOM 1390 O O . VAL A 1 181 ? -11.644 -6.239 17.169 1.00 95.50 181 VAL A O 1
ATOM 1393 N N . LEU A 1 182 ? -11.972 -4.316 18.304 1.00 95.31 182 LEU A N 1
ATOM 1394 C CA . LEU A 1 182 ? -13.293 -4.011 17.756 1.00 95.31 182 LEU A CA 1
ATOM 1395 C C . LEU A 1 182 ? -13.172 -2.783 16.863 1.00 95.31 182 LEU A C 1
ATOM 1397 O O . LEU A 1 182 ? -12.524 -1.809 17.233 1.00 95.31 182 LEU A O 1
ATOM 1401 N N . ILE A 1 183 ? -13.774 -2.847 15.682 1.00 94.94 183 ILE A N 1
ATOM 1402 C CA . ILE A 1 183 ? -13.685 -1.802 14.668 1.00 94.94 183 ILE A CA 1
ATOM 1403 C C . ILE A 1 183 ? -15.085 -1.246 14.470 1.00 94.94 183 ILE A C 1
ATOM 1405 O O . ILE A 1 183 ? -15.997 -1.951 14.030 1.00 94.94 183 ILE A O 1
ATOM 1409 N N . HIS A 1 184 ? -15.241 0.031 14.788 1.00 93.94 184 HIS A N 1
ATOM 1410 C CA . HIS A 1 184 ? -16.499 0.744 14.644 1.00 93.94 184 HIS A CA 1
ATOM 1411 C C . HIS A 1 184 ? -16.455 1.641 13.420 1.00 93.94 184 HIS A C 1
ATOM 1413 O O . HIS A 1 184 ? -15.500 2.393 13.215 1.00 93.94 184 HIS A O 1
ATOM 1419 N N . LEU A 1 185 ? -17.516 1.575 12.622 1.00 94.06 185 LEU A N 1
ATOM 1420 C CA . LEU A 1 185 ? -17.779 2.544 11.571 1.00 94.06 185 LEU A CA 1
ATOM 1421 C C . LEU A 1 185 ? -18.299 3.837 12.209 1.00 94.06 185 LEU A C 1
ATOM 1423 O O . LEU A 1 185 ? -19.354 3.805 12.838 1.00 94.06 185 LEU A O 1
ATOM 1427 N N . ASP A 1 186 ? -17.602 4.956 12.014 1.00 92.56 186 ASP A N 1
ATOM 1428 C CA . ASP A 1 186 ? -18.033 6.254 12.550 1.00 92.56 186 ASP A CA 1
ATOM 1429 C C . ASP A 1 186 ? -18.596 7.178 11.460 1.00 92.56 186 ASP A C 1
ATOM 1431 O O . ASP A 1 186 ? -19.753 7.596 11.519 1.00 92.56 186 ASP A O 1
ATOM 1435 N N . LYS A 1 187 ? -17.806 7.480 10.421 1.00 93.94 187 LYS A N 1
ATOM 1436 C CA . LYS A 1 187 ? -18.212 8.400 9.340 1.00 93.94 187 LYS A CA 1
ATOM 1437 C C . LYS A 1 187 ? -17.882 7.834 7.970 1.00 93.94 187 LYS A C 1
ATOM 1439 O O . LYS A 1 187 ? -16.870 7.168 7.795 1.00 93.94 187 LYS A O 1
ATOM 1444 N N . VAL A 1 188 ? -18.709 8.160 6.979 1.00 96.00 188 VAL A N 1
ATOM 1445 C CA . VAL A 1 188 ? -18.506 7.787 5.572 1.00 96.00 188 VAL A CA 1
ATOM 1446 C C . VAL A 1 188 ? -18.620 9.032 4.704 1.00 96.00 188 VAL A C 1
ATOM 1448 O O . VAL A 1 188 ? -19.591 9.781 4.805 1.00 96.00 188 VAL A O 1
ATOM 1451 N N . VAL A 1 189 ? -17.639 9.231 3.831 1.00 95.19 189 VAL A N 1
ATOM 1452 C CA . VAL A 1 189 ? -17.621 10.264 2.797 1.00 95.19 189 VAL A CA 1
ATOM 1453 C C . VAL A 1 189 ? -17.544 9.572 1.440 1.00 95.19 189 VAL A C 1
ATOM 1455 O O . VAL A 1 189 ? -16.592 8.850 1.154 1.00 95.19 189 VAL A O 1
ATOM 1458 N N . GLU A 1 190 ? -18.560 9.777 0.607 1.00 92.00 190 GLU A N 1
ATOM 1459 C CA . GLU A 1 190 ? -18.617 9.232 -0.751 1.00 92.00 190 GLU A CA 1
ATOM 1460 C C . GLU A 1 190 ? -17.994 10.218 -1.747 1.00 92.00 190 GLU A C 1
ATOM 1462 O O . GLU A 1 190 ? -18.416 11.370 -1.866 1.00 92.00 190 GLU A O 1
ATOM 1467 N N . HIS A 1 191 ? -17.013 9.742 -2.506 1.00 84.50 191 HIS A N 1
ATOM 1468 C CA . HIS A 1 191 ? -16.389 10.457 -3.606 1.00 84.50 191 HIS A CA 1
ATOM 1469 C C . HIS A 1 191 ? -16.874 9.872 -4.932 1.00 84.50 191 HIS A C 1
ATOM 1471 O O . HIS A 1 191 ? -16.427 8.815 -5.379 1.00 84.50 191 HIS A O 1
ATOM 1477 N N . LYS A 1 192 ? -17.784 10.590 -5.594 1.00 73.88 192 LYS A N 1
ATOM 1478 C CA . LYS A 1 192 ? -18.194 10.261 -6.961 1.00 73.88 192 LYS A CA 1
ATOM 1479 C C . LYS A 1 192 ? -17.096 10.678 -7.924 1.00 73.88 192 LYS A C 1
ATOM 1481 O O . LYS A 1 192 ? -16.714 11.845 -7.972 1.00 73.88 192 LYS A O 1
ATOM 1486 N N . THR A 1 193 ? -16.613 9.733 -8.712 1.00 59.19 193 THR A N 1
ATOM 1487 C CA . THR A 1 193 ? -15.746 10.028 -9.848 1.00 59.19 193 THR A CA 1
ATOM 1488 C C . THR A 1 193 ? -16.616 10.294 -11.065 1.00 59.19 193 THR A C 1
ATOM 1490 O O . THR A 1 193 ? -17.287 9.409 -11.584 1.00 59.19 193 THR A O 1
ATOM 1493 N N . SER A 1 194 ? -16.640 11.548 -11.505 1.00 50.59 194 SER A N 1
ATOM 1494 C CA . SER A 1 194 ? -17.195 11.938 -12.796 1.00 50.59 194 SER A CA 1
ATOM 1495 C C . SER A 1 194 ? -16.203 11.545 -13.890 1.00 50.59 194 SER A C 1
ATOM 1497 O O . SER A 1 194 ? -15.332 12.336 -14.246 1.00 50.59 194 SER A O 1
ATOM 1499 N N . TYR A 1 195 ? -16.308 10.313 -14.378 1.00 50.47 195 TYR A N 1
ATOM 1500 C CA . TYR A 1 195 ? -15.759 9.929 -15.675 1.00 50.47 195 TYR A CA 1
ATOM 1501 C C . TYR A 1 195 ? -16.939 9.756 -16.638 1.00 50.47 195 TYR A C 1
ATOM 1503 O O . TYR A 1 195 ? -17.568 8.699 -16.669 1.00 50.47 195 TYR A O 1
ATOM 1511 N N . GLU A 1 196 ? -17.275 10.844 -17.339 1.00 36.59 196 GLU A N 1
ATOM 1512 C CA . GLU A 1 196 ? -18.000 10.820 -18.621 1.00 36.59 196 GLU A CA 1
ATOM 1513 C C . GLU A 1 196 ? -17.009 10.589 -19.769 1.00 36.59 196 GLU A C 1
ATOM 1515 O O . GLU A 1 196 ? -15.881 11.136 -19.689 1.00 36.59 196 GLU A O 1
#

Organism: Lolium multiflorum (NCBI:txid4521)

Radius of gyration: 26.62 Å; chains: 1; bounding box: 50×36×70 Å

Secondary structure (DSSP, 8-state):
------HHHHHHHHHHHHT--GGGEEEEEEETTEEEEEESSHHHHHHHHH--SPEEETTEEE------TTTTPPPPP--EEEEEEEES--GGG-SHHHHGGGGTTT-EEEEE-----SGGGGGSEEEEEEES-GGG--SEEEEEEEPP---SS----BGGGTB-PPPP---SPPPEEEEEEEEEEEEEEE------

InterPro domains:
  IPR053253 Sexual differentiation modulator [PTHR33087] (10-191)

pLDDT: mean 85.38, std 12.04, range [33.81, 97.0]